Protein AF-A0AAV4HTA5-F1 (afdb_monomer_lite)

pLDDT: mean 79.12, std 22.18, range [32.81, 98.5]

Sequence (373 aa):
MPALNRQSRIWPFATFVITLIAVCLFIALIAVSLKETPKPVRTCGKTGDRDTGGAGVIEDAEPELPGLFHDLTTKELTNLRSFLESDPEINATRLSIDDELGRDALLQSYVSVVDLYLPTKSDALAHLDQGHPPPPREALVILFRGDKSPAVVEERVCGPLPNVVSCRMLKSPKRRNPVEYSLRPFNMMEFGALIEVLLHGVVEEKLGFLLRESFGISYANCKENLCLDFFTTPVSTGLLRDIRQRRLWVWAHYPVEFFILHPVDFALLAVLDDADPSTYGVDKVWYAGKLYDGMDDLVARYNSSSRKNDDDDDEEDYDDDDTDDDGDDDDDGDDDDDDNDDDDVYDDDNNDDDDDDVVLVVLVVLIQYYGNE

Radius of gyration: 33.86 Å; chains: 1; bounding box: 67×104×101 Å

Structure (mmCIF, N/CA/C/O backbone):
data_AF-A0AAV4HTA5-F1
#
_entry.id   AF-A0AAV4HTA5-F1
#
loop_
_atom_site.group_PDB
_atom_site.id
_atom_site.type_symbol
_atom_site.label_atom_id
_atom_site.label_alt_id
_atom_site.label_comp_id
_atom_site.label_asym_id
_atom_site.label_entity_id
_atom_site.label_seq_id
_atom_site.pdbx_PDB_ins_code
_atom_site.Cartn_x
_atom_site.Cartn_y
_atom_site.Cartn_z
_atom_site.occupancy
_atom_site.B_iso_or_equiv
_atom_site.auth_seq_id
_atom_site.auth_comp_id
_atom_site.auth_asym_id
_atom_site.auth_atom_id
_atom_site.pdbx_PDB_model_num
ATOM 1 N N . MET A 1 1 ? -12.759 72.975 -33.272 1.00 49.44 1 MET A N 1
ATOM 2 C CA . MET A 1 1 ? -13.867 72.818 -32.303 1.00 49.44 1 MET A CA 1
ATOM 3 C C . MET A 1 1 ? -15.139 73.258 -33.006 1.00 49.44 1 MET A C 1
ATOM 5 O O . MET A 1 1 ? -15.138 74.370 -33.524 1.00 49.44 1 MET A O 1
ATOM 9 N N . PRO A 1 2 ? -16.142 72.374 -33.136 1.00 49.28 2 PRO A N 1
ATOM 10 C CA . PRO A 1 2 ? -17.207 72.397 -32.131 1.00 49.28 2 PRO A CA 1
ATOM 11 C C . PRO A 1 2 ? -17.816 71.030 -31.740 1.00 49.28 2 PRO A C 1
ATOM 13 O O . PRO A 1 2 ? -17.670 70.033 -32.434 1.00 49.28 2 PRO A O 1
ATOM 16 N N . ALA A 1 3 ? -18.541 71.099 -30.616 1.00 43.78 3 ALA A N 1
ATOM 17 C CA . ALA A 1 3 ? -19.706 70.325 -30.172 1.00 43.78 3 ALA A CA 1
ATOM 18 C C . ALA A 1 3 ? -19.563 68.836 -29.789 1.00 43.78 3 ALA A C 1
ATOM 20 O O . ALA A 1 3 ? -19.742 67.917 -30.580 1.00 43.78 3 ALA A O 1
ATOM 21 N N . LEU A 1 4 ? -19.366 68.674 -28.475 1.00 50.06 4 LEU A N 1
ATOM 22 C CA . LEU A 1 4 ? -19.679 67.532 -27.614 1.00 50.06 4 LEU A CA 1
ATOM 23 C C . LEU A 1 4 ? -20.926 66.739 -28.040 1.00 50.06 4 LEU A C 1
ATOM 25 O O . LEU A 1 4 ? -22.026 67.280 -28.172 1.00 50.06 4 LEU A O 1
ATOM 29 N N . ASN A 1 5 ? -20.722 65.428 -28.174 1.00 53.09 5 ASN A N 1
ATOM 30 C CA . ASN A 1 5 ? -21.733 64.430 -28.487 1.00 53.09 5 ASN A CA 1
ATOM 31 C C . ASN A 1 5 ? -22.683 64.228 -27.290 1.00 53.09 5 ASN A C 1
ATOM 33 O O . ASN A 1 5 ? -22.264 64.061 -26.144 1.00 53.09 5 ASN A O 1
ATOM 37 N N . ARG A 1 6 ? -23.983 64.279 -27.571 1.00 55.84 6 ARG A N 1
ATOM 38 C CA . ARG A 1 6 ? -25.097 64.278 -26.618 1.00 55.84 6 ARG A CA 1
ATOM 39 C C . ARG A 1 6 ? -25.249 62.885 -25.998 1.00 55.84 6 ARG A C 1
ATOM 41 O O . ARG A 1 6 ? -25.931 62.028 -26.551 1.00 55.84 6 ARG A O 1
ATOM 48 N N . GLN A 1 7 ? -24.616 62.662 -24.849 1.00 60.12 7 GLN A N 1
ATOM 49 C CA . GLN A 1 7 ? -24.732 61.430 -24.063 1.00 60.12 7 GLN A CA 1
ATOM 50 C C . GLN A 1 7 ? -26.204 61.203 -23.676 1.00 60.12 7 GLN A C 1
ATOM 52 O O . GLN A 1 7 ? -26.782 61.948 -22.880 1.00 60.12 7 GLN A O 1
ATOM 57 N N . SER A 1 8 ? -26.850 60.214 -24.300 1.00 63.97 8 SER A N 1
ATOM 58 C CA . SER A 1 8 ? -28.252 59.905 -24.019 1.00 63.97 8 SER A CA 1
ATOM 59 C C . SER A 1 8 ? -28.376 59.393 -22.579 1.00 63.97 8 SER A C 1
ATOM 61 O O . SER A 1 8 ? -27.695 58.450 -22.177 1.00 63.97 8 SER A O 1
ATOM 63 N N . ARG A 1 9 ? -29.265 60.005 -21.788 1.00 61.31 9 ARG A N 1
ATOM 64 C CA . ARG A 1 9 ? -29.539 59.632 -20.383 1.00 61.31 9 ARG A CA 1
ATOM 65 C C . ARG A 1 9 ? -30.213 58.254 -20.234 1.00 61.31 9 ARG A C 1
ATOM 67 O O . ARG A 1 9 ? -30.616 57.891 -19.137 1.00 61.31 9 ARG A O 1
ATOM 74 N N . ILE A 1 10 ? -30.346 57.507 -21.329 1.00 66.25 10 ILE A N 1
ATOM 75 C CA . ILE A 1 10 ? -31.014 56.204 -21.406 1.00 66.25 10 ILE A CA 1
ATOM 76 C C . ILE A 1 10 ? -30.088 55.097 -20.885 1.00 66.25 10 ILE A C 1
ATOM 78 O O . ILE A 1 10 ? -30.540 54.184 -20.204 1.00 66.25 10 ILE A O 1
ATOM 82 N N . TRP A 1 11 ? -28.782 55.214 -21.132 1.00 65.06 11 TRP A N 1
ATOM 83 C CA . TRP A 1 11 ? -27.791 54.218 -20.720 1.00 65.06 11 TRP A CA 1
ATOM 84 C C . TRP A 1 11 ? -27.644 54.066 -19.193 1.00 65.06 11 TRP A C 1
ATOM 86 O O . TRP A 1 11 ? -27.746 52.940 -18.716 1.00 65.06 11 TRP A O 1
ATOM 96 N N . PRO A 1 12 ? -27.512 55.148 -18.392 1.00 73.19 12 PRO A N 1
ATOM 97 C CA . PRO A 1 12 ? -27.454 55.019 -16.932 1.00 73.19 12 PRO A CA 1
ATOM 98 C C . PRO A 1 12 ? -28.779 54.555 -16.304 1.00 73.19 12 PRO A C 1
ATOM 100 O O . PRO A 1 12 ? -28.785 54.012 -15.204 1.00 73.19 12 PRO A O 1
ATOM 103 N N . PHE A 1 13 ? -29.909 54.756 -16.988 1.00 79.81 13 PHE A N 1
ATOM 104 C CA . PHE A 1 13 ? -31.199 54.236 -16.537 1.00 79.81 13 PHE A CA 1
ATOM 105 C C . PHE A 1 13 ? -31.317 52.731 -16.807 1.00 79.81 13 PHE A C 1
ATOM 107 O O . PHE A 1 13 ? -31.738 51.979 -15.933 1.00 79.81 13 PHE A O 1
ATOM 114 N N . ALA A 1 14 ? -30.887 52.276 -17.987 1.00 80.06 14 ALA A N 1
ATOM 115 C CA . ALA A 1 14 ? -30.880 50.860 -18.338 1.00 80.06 14 ALA A CA 1
ATOM 116 C C . ALA A 1 14 ? -29.955 50.042 -17.421 1.00 80.06 14 ALA A C 1
ATOM 118 O O . ALA A 1 14 ? -30.351 48.973 -16.960 1.00 80.06 14 ALA A O 1
ATOM 119 N N . THR A 1 15 ? -28.766 50.558 -17.089 1.00 81.94 15 THR A N 1
ATOM 120 C CA . THR A 1 15 ? -27.855 49.883 -16.150 1.00 81.94 15 THR A CA 1
ATOM 121 C C . THR A 1 15 ? -28.451 49.791 -14.750 1.00 81.94 15 THR A C 1
ATOM 123 O O . THR A 1 15 ? -28.387 48.726 -14.143 1.00 81.94 15 THR A O 1
ATOM 126 N N . PHE A 1 16 ? -29.104 50.852 -14.264 1.00 86.56 16 PHE A N 1
ATOM 127 C CA . PHE A 1 16 ? -29.784 50.833 -12.969 1.00 86.56 16 PHE A CA 1
ATOM 128 C C . PHE A 1 16 ? -30.894 49.771 -12.921 1.00 86.56 16 PHE A C 1
ATOM 130 O O . PHE A 1 16 ? -30.954 48.982 -11.978 1.00 86.56 16 PHE A O 1
ATOM 137 N N . VAL A 1 17 ? -31.727 49.683 -13.964 1.00 89.44 17 VAL A N 1
ATOM 138 C CA . VAL A 1 17 ? -32.802 48.679 -14.045 1.00 89.44 17 VAL A CA 1
ATOM 139 C C . VAL A 1 17 ? -32.238 47.254 -14.074 1.00 89.44 17 VAL A C 1
ATOM 141 O O . VAL A 1 17 ? -32.722 46.401 -13.334 1.00 89.44 17 VAL A O 1
ATOM 144 N N . ILE A 1 18 ? -31.183 46.999 -14.855 1.00 89.31 18 ILE A N 1
ATOM 145 C CA . ILE A 1 18 ? -30.538 45.677 -14.920 1.00 89.31 18 ILE A CA 1
ATOM 146 C C . ILE A 1 18 ? -29.920 45.294 -13.568 1.00 89.31 18 ILE A C 1
ATOM 148 O O . ILE A 1 18 ? -30.104 44.164 -13.119 1.00 89.31 18 ILE A O 1
ATOM 152 N N . THR A 1 19 ? -29.256 46.227 -12.872 1.00 89.50 19 THR A N 1
ATOM 153 C CA . THR A 1 19 ? -28.705 45.948 -11.533 1.00 89.50 19 THR A CA 1
ATOM 154 C C . THR A 1 19 ? -29.790 45.619 -10.512 1.00 89.50 19 THR A C 1
ATOM 156 O O . THR A 1 19 ? -29.603 44.735 -9.683 1.00 89.50 19 THR A O 1
ATOM 159 N N . LEU A 1 20 ? -30.950 46.274 -10.597 1.00 93.50 20 LEU A N 1
ATOM 160 C CA . LEU A 1 20 ? -32.065 46.034 -9.684 1.00 93.50 20 LEU A CA 1
ATOM 161 C C . LEU A 1 20 ? -32.678 44.645 -9.923 1.00 93.50 20 LEU A C 1
ATOM 163 O O . LEU A 1 20 ? -32.914 43.905 -8.971 1.00 93.50 20 LEU A O 1
ATOM 167 N N . ILE A 1 21 ? -32.840 44.247 -11.190 1.00 93.44 21 ILE A N 1
ATOM 168 C CA . ILE A 1 21 ? -33.304 42.901 -11.561 1.00 93.44 21 ILE A CA 1
ATOM 169 C C . ILE A 1 21 ? -32.313 41.830 -11.087 1.00 93.44 21 ILE A C 1
ATOM 171 O O . ILE A 1 21 ? -32.736 40.838 -10.498 1.00 93.44 21 ILE A O 1
ATOM 175 N N . ALA A 1 22 ? -31.008 42.040 -11.282 1.00 91.75 22 ALA A N 1
ATOM 176 C CA . ALA A 1 22 ? -29.975 41.109 -10.828 1.00 91.75 22 ALA A CA 1
ATOM 177 C C . ALA A 1 22 ? -29.991 40.918 -9.301 1.00 91.75 22 ALA A C 1
ATOM 179 O O . ALA A 1 22 ? -29.931 39.787 -8.825 1.00 91.75 22 ALA A O 1
ATOM 180 N N . VAL A 1 23 ? -30.153 41.999 -8.527 1.00 93.62 23 VAL A N 1
ATOM 181 C CA . VAL A 1 23 ? -30.275 41.920 -7.060 1.00 93.62 23 VAL A CA 1
ATOM 182 C C . VAL A 1 23 ? -31.543 41.170 -6.647 1.00 93.62 23 VAL A C 1
ATOM 184 O O . VAL A 1 23 ? -31.489 40.323 -5.757 1.00 93.62 23 VAL A O 1
ATOM 187 N N . CYS A 1 24 ? -32.679 41.418 -7.303 1.00 92.94 24 CYS A N 1
ATOM 188 C CA . CYS A 1 24 ? -33.918 40.692 -7.018 1.00 92.94 24 CYS A CA 1
ATOM 189 C C . CYS A 1 24 ? -33.803 39.192 -7.320 1.00 92.94 24 CYS A C 1
ATOM 191 O O . CYS A 1 24 ? -34.261 38.379 -6.518 1.00 92.94 24 CYS A O 1
ATOM 193 N N . LEU A 1 25 ? -33.173 38.822 -8.438 1.00 92.88 25 LEU A N 1
ATOM 194 C CA . LEU A 1 25 ? -32.924 37.423 -8.788 1.00 92.88 25 LEU A CA 1
ATOM 195 C C . LEU A 1 25 ? -31.980 36.749 -7.789 1.00 92.88 25 LEU A C 1
ATOM 197 O O . LEU A 1 25 ? -32.243 35.622 -7.383 1.00 92.88 25 LEU A O 1
ATOM 201 N N . PHE A 1 26 ? -30.938 37.447 -7.336 1.00 90.88 26 PHE A N 1
ATOM 202 C CA . PHE A 1 26 ? -30.007 36.929 -6.334 1.00 90.88 26 PHE A CA 1
ATOM 203 C C . PHE A 1 26 ? -30.695 36.671 -4.985 1.00 90.88 26 PHE A C 1
ATOM 205 O O . PHE A 1 26 ? -30.518 35.615 -4.384 1.00 90.88 26 PHE A O 1
ATOM 212 N N . ILE A 1 27 ? -31.556 37.594 -4.540 1.00 90.00 27 ILE A N 1
ATOM 213 C CA . ILE A 1 27 ? -32.357 37.418 -3.319 1.00 90.00 27 ILE A CA 1
ATOM 214 C C . ILE A 1 27 ? -33.347 36.254 -3.473 1.00 90.00 27 ILE A C 1
ATOM 216 O O . ILE A 1 27 ? -33.525 35.478 -2.535 1.00 90.00 27 ILE A O 1
ATOM 220 N N . ALA A 1 28 ? -33.974 36.103 -4.643 1.00 88.00 28 ALA A N 1
ATOM 221 C CA . ALA A 1 28 ? -34.871 34.982 -4.915 1.00 88.00 28 ALA A CA 1
ATOM 222 C C . ALA A 1 28 ? -34.128 33.635 -4.896 1.00 88.00 28 ALA A C 1
ATOM 224 O O . ALA A 1 28 ? -34.636 32.678 -4.320 1.00 88.00 28 ALA A O 1
ATOM 225 N N . LEU A 1 29 ? -32.913 33.579 -5.450 1.00 86.06 29 LEU A N 1
ATOM 226 C CA . LEU A 1 29 ? -32.049 32.397 -5.416 1.00 86.06 29 LEU A CA 1
ATOM 227 C C . LEU A 1 29 ? -31.678 32.012 -3.982 1.00 86.06 29 LEU A C 1
ATOM 229 O O . LEU A 1 29 ? -31.868 30.862 -3.603 1.00 86.06 29 LEU A O 1
ATOM 233 N N . ILE A 1 30 ? -31.259 32.977 -3.155 1.00 84.75 30 ILE A N 1
ATOM 234 C CA . ILE A 1 30 ? -30.989 32.742 -1.726 1.00 84.75 30 ILE A CA 1
ATOM 235 C C . ILE A 1 30 ? -32.247 32.225 -1.015 1.00 84.75 30 ILE A C 1
ATOM 237 O O . ILE A 1 30 ? -32.178 31.269 -0.250 1.00 84.75 30 ILE A O 1
ATOM 241 N N . ALA A 1 31 ? -33.414 32.816 -1.280 1.00 83.19 31 ALA A N 1
ATOM 242 C CA . ALA A 1 31 ? -34.663 32.405 -0.644 1.00 83.19 31 ALA A CA 1
ATOM 243 C C . ALA A 1 31 ? -35.118 30.992 -1.050 1.00 83.19 31 ALA A C 1
ATOM 245 O O . ALA A 1 31 ? -35.770 30.324 -0.249 1.00 83.19 31 ALA A O 1
ATOM 246 N N . VAL A 1 32 ? -34.798 30.546 -2.269 1.00 81.50 32 VAL A N 1
ATOM 247 C CA . VAL A 1 32 ? -35.052 29.174 -2.733 1.00 81.50 32 VAL A CA 1
ATOM 248 C C . VAL A 1 32 ? -34.023 28.208 -2.144 1.00 81.50 32 VAL A C 1
ATOM 250 O O . VAL A 1 32 ? -34.425 27.183 -1.604 1.00 81.50 32 VAL A O 1
ATOM 253 N N . SER A 1 33 ? -32.737 28.570 -2.132 1.00 72.62 33 SER A N 1
ATOM 254 C CA . SER A 1 33 ? -31.666 27.751 -1.541 1.00 72.62 33 SER A CA 1
ATOM 255 C C . SER A 1 33 ? -31.847 27.525 -0.038 1.00 72.62 33 SER A C 1
ATOM 257 O O . SER A 1 33 ? -31.512 26.464 0.468 1.00 72.62 33 SER A O 1
ATOM 259 N N . LEU A 1 34 ? -32.409 28.496 0.689 1.00 74.12 34 LEU A N 1
ATOM 260 C CA . LEU A 1 34 ? -32.703 28.360 2.121 1.00 74.12 34 LEU A CA 1
ATOM 261 C C . LEU A 1 34 ? -34.008 27.596 2.411 1.00 74.12 34 LEU A C 1
ATOM 263 O O . LEU A 1 34 ? -34.333 27.369 3.576 1.00 74.12 34 LEU A O 1
ATOM 267 N N . LYS A 1 35 ? -34.794 27.243 1.383 1.00 61.75 35 LYS A N 1
ATOM 268 C CA . LYS A 1 35 ? -36.102 26.586 1.531 1.00 61.75 35 LYS A CA 1
ATOM 269 C C . LYS A 1 35 ? -36.074 25.078 1.327 1.00 61.75 35 LYS A C 1
ATOM 271 O O . LYS A 1 35 ? -37.119 24.446 1.492 1.00 61.75 35 LYS A O 1
ATOM 276 N N . GLU A 1 36 ? -34.925 24.505 0.999 1.00 50.94 36 GLU A N 1
ATOM 277 C CA . GLU A 1 36 ? -34.765 23.056 0.981 1.00 50.94 36 GLU A CA 1
ATOM 278 C C . GLU A 1 36 ? -34.606 22.543 2.411 1.00 50.94 36 GLU A C 1
ATOM 280 O O . GLU A 1 36 ? -33.516 22.246 2.884 1.00 50.94 36 GLU A O 1
ATOM 285 N N . THR A 1 37 ? -35.722 22.454 3.135 1.00 57.59 37 THR A N 1
ATOM 286 C CA . THR A 1 37 ? -35.793 21.526 4.258 1.00 57.59 37 THR A CA 1
ATOM 287 C C . THR A 1 37 ? -36.119 20.145 3.689 1.00 57.59 37 THR A C 1
ATOM 289 O O . THR A 1 37 ? -37.168 19.979 3.050 1.00 57.59 37 THR A O 1
ATOM 292 N N . PRO A 1 38 ? -35.238 19.143 3.859 1.00 51.31 38 PRO A N 1
ATOM 293 C CA . PRO A 1 38 ? -35.510 17.797 3.383 1.00 51.31 38 PRO A CA 1
ATOM 294 C C . PRO A 1 38 ? -36.793 17.282 4.042 1.00 51.31 38 PRO A C 1
ATOM 296 O O . PRO A 1 38 ? -37.011 17.423 5.248 1.00 51.31 38 PRO A O 1
ATOM 299 N N . LYS A 1 39 ? -37.698 16.722 3.233 1.00 43.53 39 LYS A N 1
ATOM 300 C CA . LYS A 1 39 ? -38.920 16.107 3.759 1.00 43.53 39 LYS A CA 1
ATOM 301 C C . LYS A 1 39 ? -38.516 14.883 4.587 1.00 43.53 39 LYS A C 1
ATOM 303 O O . LYS A 1 39 ? -37.775 14.051 4.067 1.00 43.53 39 LYS A O 1
ATOM 308 N N . PRO A 1 40 ? -39.016 14.728 5.823 1.00 48.88 40 PRO A N 1
ATOM 309 C CA . PRO A 1 40 ? -38.650 13.594 6.658 1.00 48.88 40 PRO A CA 1
ATOM 310 C C . PRO A 1 40 ? -39.135 12.293 6.013 1.00 48.88 40 PRO A C 1
ATOM 312 O O . PRO A 1 4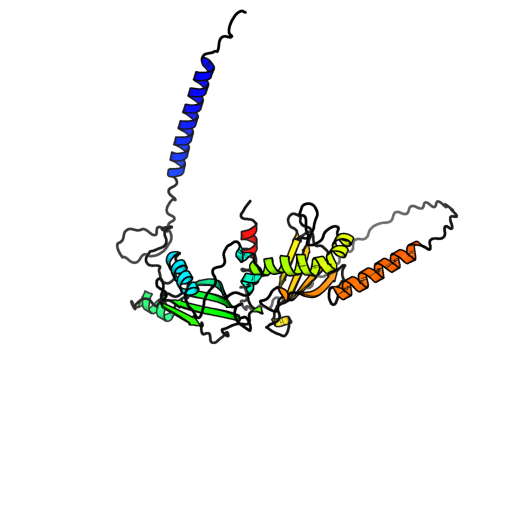0 ? -40.335 12.100 5.786 1.00 48.88 40 PRO A O 1
ATOM 315 N N . VAL A 1 41 ? -38.192 11.404 5.711 1.00 46.66 41 VAL A N 1
ATOM 316 C CA . VAL A 1 41 ? -38.466 10.046 5.241 1.00 46.66 41 VAL A CA 1
ATOM 317 C C . VAL A 1 41 ? -38.866 9.213 6.456 1.00 46.66 41 VAL A C 1
ATOM 319 O O . VAL A 1 41 ? -38.120 9.103 7.423 1.00 46.66 41 VAL A O 1
ATOM 322 N N . ARG A 1 42 ? -40.077 8.650 6.444 1.00 41.12 42 ARG A N 1
ATOM 323 C CA . ARG A 1 42 ? -40.547 7.769 7.522 1.00 41.12 42 ARG A CA 1
ATOM 324 C C . ARG A 1 42 ? -39.920 6.388 7.366 1.00 41.12 42 ARG A C 1
ATOM 326 O O . ARG A 1 42 ? -40.173 5.727 6.363 1.00 41.12 42 ARG A O 1
ATOM 333 N N . THR A 1 43 ? -39.191 5.928 8.376 1.00 50.47 43 THR A N 1
ATOM 334 C CA . THR A 1 43 ? -38.729 4.538 8.477 1.00 50.47 43 THR A CA 1
ATOM 335 C C . THR A 1 43 ? -39.634 3.728 9.408 1.00 50.47 43 THR A C 1
ATOM 337 O O . THR A 1 43 ? -40.266 4.252 10.330 1.00 50.47 43 THR A O 1
ATOM 340 N N . CYS A 1 44 ? -39.742 2.426 9.140 1.00 42.66 44 CYS A N 1
ATOM 341 C CA . CYS A 1 44 ? -40.451 1.487 9.999 1.00 42.66 44 CYS A CA 1
ATOM 342 C C . CYS A 1 44 ? -39.527 1.022 11.130 1.00 42.66 44 CYS A C 1
ATOM 344 O O . CYS A 1 44 ? -38.626 0.222 10.913 1.00 42.66 44 CYS A O 1
ATOM 346 N N . GLY A 1 45 ? -39.797 1.482 12.349 1.00 43.50 45 GLY A N 1
ATOM 347 C CA . GLY A 1 45 ? -39.201 0.963 13.575 1.00 43.50 45 GLY A CA 1
ATOM 348 C C . GLY A 1 45 ? -40.126 1.281 14.742 1.00 43.50 45 GLY A C 1
ATOM 349 O O . GLY A 1 45 ? -40.542 2.424 14.915 1.00 43.50 45 GLY A O 1
ATOM 350 N N . LYS A 1 46 ? -40.517 0.267 15.521 1.00 40.34 46 LYS A N 1
ATOM 351 C CA . LYS A 1 46 ? -41.293 0.470 16.751 1.00 40.34 46 LYS A CA 1
ATOM 352 C C . LYS A 1 46 ? -40.390 1.180 17.760 1.00 40.34 46 LYS A C 1
ATOM 354 O O . LYS A 1 46 ? -39.598 0.532 18.434 1.00 40.34 46 LYS A O 1
ATOM 359 N N . THR A 1 47 ? -40.519 2.497 17.882 1.00 43.94 47 THR A N 1
ATOM 360 C CA . THR A 1 47 ? -40.004 3.211 19.050 1.00 43.94 47 THR A CA 1
ATOM 361 C C . THR A 1 47 ? -40.811 2.740 20.251 1.00 43.94 47 THR A C 1
ATOM 363 O O . THR A 1 47 ? -42.014 2.992 20.343 1.00 43.94 47 THR A O 1
ATOM 366 N N . GLY A 1 48 ? -40.158 1.984 21.133 1.00 41.53 48 GLY A N 1
ATOM 367 C CA . GLY A 1 48 ? -40.671 1.736 22.469 1.00 41.53 48 GLY A CA 1
ATOM 368 C C . GLY A 1 48 ? -40.974 3.072 23.136 1.00 41.53 48 GLY A C 1
ATOM 369 O O . GLY A 1 48 ? -40.206 4.023 23.028 1.00 41.53 48 GLY A O 1
ATOM 370 N N . ASP A 1 49 ? -42.135 3.109 23.765 1.00 43.16 49 ASP A N 1
ATOM 371 C CA . ASP A 1 49 ? -42.761 4.217 24.469 1.00 43.16 49 ASP A CA 1
ATOM 372 C C . ASP A 1 49 ? -41.815 4.835 25.520 1.00 43.16 49 ASP A C 1
ATOM 374 O O . ASP A 1 49 ? -41.806 4.450 26.690 1.00 43.16 49 ASP A O 1
ATOM 378 N N . ARG A 1 50 ? -40.950 5.758 25.089 1.00 41.59 50 ARG A N 1
ATOM 379 C CA . ARG A 1 50 ? -40.303 6.754 25.943 1.00 41.59 50 ARG A CA 1
ATOM 380 C C . ARG A 1 50 ? -40.337 8.096 25.234 1.00 41.59 50 ARG A C 1
ATOM 382 O O . ARG A 1 50 ? -39.643 8.354 24.258 1.00 41.59 50 ARG A O 1
ATOM 389 N N . ASP A 1 51 ? -41.223 8.903 25.780 1.00 44.62 51 ASP A N 1
ATOM 390 C CA . ASP A 1 51 ? -41.549 10.286 25.499 1.00 44.62 51 ASP A CA 1
ATOM 391 C C . ASP A 1 51 ? -40.295 11.191 25.503 1.00 44.62 51 ASP A C 1
ATOM 393 O O . ASP A 1 51 ? -39.933 11.794 26.511 1.00 44.62 51 ASP A O 1
ATOM 397 N N . THR A 1 52 ? -39.610 11.294 24.365 1.00 39.22 52 THR A N 1
ATOM 398 C CA . THR A 1 52 ? -38.835 12.484 23.984 1.00 39.22 52 THR A CA 1
ATOM 399 C C . THR A 1 52 ? -39.079 12.718 22.503 1.00 39.22 52 THR A C 1
ATOM 401 O O . THR A 1 52 ? -38.648 11.926 21.667 1.00 39.22 52 THR A O 1
ATOM 404 N N . GLY A 1 53 ? -39.841 13.766 22.187 1.00 37.00 53 GLY A N 1
ATOM 405 C CA . GLY A 1 53 ? -40.344 14.087 20.852 1.00 37.00 53 GLY A CA 1
ATOM 406 C C . GLY A 1 53 ? -39.262 14.427 19.825 1.00 37.00 53 GLY A C 1
ATOM 407 O O . GLY A 1 53 ? -39.120 15.579 19.434 1.00 37.00 53 GLY A O 1
ATOM 408 N N . GLY A 1 54 ? -38.559 13.407 19.348 1.00 36.56 54 GLY A N 1
ATOM 409 C CA . GLY A 1 54 ? -37.728 13.421 18.155 1.00 36.56 54 GLY A CA 1
ATOM 410 C C . GLY A 1 54 ? -38.118 12.214 17.320 1.00 36.56 54 GLY A C 1
ATOM 411 O O . GLY A 1 54 ? -37.656 11.102 17.554 1.00 36.56 54 GLY A O 1
ATOM 412 N N . ALA A 1 55 ? -39.046 12.406 16.389 1.00 38.75 55 ALA A N 1
ATOM 413 C CA . ALA A 1 55 ? -39.427 11.375 15.442 1.00 38.75 55 ALA A CA 1
ATOM 414 C C . ALA A 1 55 ? -38.242 11.095 14.512 1.00 38.75 55 ALA A C 1
ATOM 416 O O . ALA A 1 55 ? -38.126 11.790 13.514 1.00 38.75 55 ALA A O 1
ATOM 417 N N . GLY A 1 56 ? -37.382 10.127 14.856 1.00 44.34 56 GLY A N 1
ATOM 418 C CA . GLY A 1 56 ? -36.407 9.480 13.963 1.00 44.34 56 GLY A CA 1
ATOM 419 C C . GLY A 1 56 ? -35.771 10.396 12.916 1.00 44.34 56 GLY A C 1
ATOM 420 O O . GLY A 1 56 ? -35.740 10.045 11.739 1.00 44.34 56 GLY A O 1
ATOM 421 N N . VAL A 1 57 ? -35.348 11.592 13.326 1.00 41.34 57 VAL A N 1
ATOM 422 C CA . VAL A 1 57 ? -34.599 12.504 12.470 1.00 41.34 57 VAL A CA 1
ATOM 423 C C . VAL A 1 57 ? -33.199 11.913 12.416 1.00 41.34 57 VAL A C 1
ATOM 425 O O . VAL A 1 57 ? -32.601 11.697 13.468 1.00 41.34 57 VAL A O 1
ATOM 428 N N . ILE A 1 58 ? -32.704 11.598 11.216 1.00 47.72 58 ILE A N 1
ATOM 429 C CA . ILE A 1 58 ? -31.262 11.444 11.022 1.00 47.72 58 ILE A CA 1
ATOM 430 C C . ILE A 1 58 ? -30.715 12.842 11.281 1.00 47.72 58 ILE A C 1
ATOM 432 O O . ILE A 1 58 ? -30.885 13.752 10.475 1.00 47.72 58 ILE A O 1
ATOM 436 N N . GLU A 1 59 ? -30.233 13.052 12.495 1.00 55.03 59 GLU A N 1
ATOM 437 C CA . GLU A 1 59 ? -29.477 14.240 12.823 1.00 55.03 59 GLU A CA 1
ATOM 438 C C . GLU A 1 59 ? -28.117 14.023 12.155 1.00 55.03 59 GLU A C 1
ATOM 440 O O . GLU A 1 59 ? -27.398 13.101 12.524 1.00 55.03 59 GLU A O 1
ATOM 445 N N . ASP A 1 60 ? -27.779 14.824 11.140 1.00 61.75 60 ASP A N 1
ATOM 446 C CA . ASP A 1 60 ? -26.476 14.751 10.448 1.00 61.75 60 ASP A CA 1
ATOM 447 C C . ASP A 1 60 ? -25.291 15.088 11.384 1.00 61.75 60 ASP A C 1
ATOM 449 O O . ASP A 1 60 ? -24.132 15.105 10.972 1.00 61.75 60 ASP A O 1
ATOM 453 N N . ALA A 1 61 ? -25.576 15.407 12.649 1.00 74.81 61 ALA A N 1
ATOM 454 C CA . ALA A 1 61 ? -24.599 15.681 13.682 1.00 74.81 61 ALA A CA 1
ATOM 455 C C . ALA A 1 61 ? -24.197 14.389 14.406 1.00 74.81 61 ALA A C 1
ATOM 457 O O . ALA A 1 61 ? -25.044 13.614 14.849 1.00 74.81 61 ALA A O 1
ATOM 458 N N . GLU A 1 62 ? -22.889 14.196 14.583 1.00 84.56 62 GLU A N 1
ATOM 459 C CA . GLU A 1 62 ? -22.369 13.088 15.382 1.00 84.56 62 GLU A CA 1
ATOM 460 C C . GLU A 1 62 ? -22.922 13.145 16.821 1.00 84.56 62 GLU A C 1
ATOM 462 O O . GLU A 1 62 ? -22.874 14.203 17.462 1.00 84.56 62 GLU A O 1
ATOM 467 N N . PRO A 1 63 ? -23.416 12.021 17.371 1.00 85.56 63 PRO A N 1
ATOM 468 C CA . PRO A 1 63 ? -23.946 11.992 18.725 1.00 85.56 63 PRO A CA 1
ATOM 469 C C . PRO A 1 63 ? -22.830 12.205 19.755 1.00 85.56 63 PRO A C 1
ATOM 471 O O . PRO A 1 63 ? -21.770 11.585 19.684 1.00 85.56 63 PRO A O 1
ATOM 474 N N . GLU A 1 64 ? -23.093 13.008 20.792 1.00 80.62 64 GLU A N 1
ATOM 475 C CA . GLU A 1 64 ? -22.146 13.175 21.911 1.00 80.62 64 GLU A CA 1
ATOM 476 C C . GLU A 1 64 ? -21.883 11.859 22.664 1.00 80.62 64 GLU A C 1
ATOM 478 O O . GLU A 1 64 ? -20.814 11.663 23.249 1.00 80.62 64 GLU A O 1
ATOM 483 N N . LEU A 1 65 ? -22.876 10.966 22.654 1.00 84.56 65 LEU A N 1
ATOM 484 C CA . LEU A 1 65 ? -22.849 9.631 23.241 1.00 84.56 65 LEU A CA 1
ATOM 485 C C . LEU A 1 65 ? -23.203 8.616 22.145 1.00 84.56 65 LEU A C 1
ATOM 487 O O . LEU A 1 65 ? -24.383 8.289 21.980 1.00 84.56 65 LEU A O 1
ATOM 491 N N . PRO A 1 66 ? -22.212 8.143 21.369 1.00 90.31 66 PRO A N 1
ATOM 492 C CA . PRO A 1 66 ? -22.460 7.190 20.300 1.00 90.31 66 PRO A CA 1
ATOM 493 C C . PRO A 1 66 ? -23.021 5.879 20.854 1.00 90.31 66 PRO A C 1
ATOM 495 O O . PRO A 1 66 ? -22.586 5.366 21.889 1.00 90.31 66 PRO A O 1
ATOM 498 N N . GLY A 1 67 ? -24.012 5.339 20.144 1.00 88.50 67 GLY A N 1
ATOM 499 C CA . GLY A 1 67 ? -24.594 4.039 20.454 1.00 88.50 67 GLY A CA 1
ATOM 500 C C . GLY A 1 67 ? -23.593 2.896 20.268 1.00 88.50 67 GLY A C 1
ATOM 501 O O . GLY A 1 67 ? -22.528 3.053 19.676 1.00 88.50 67 GLY A O 1
ATOM 502 N N . LEU A 1 68 ? -23.968 1.708 20.742 1.00 91.75 68 LEU A N 1
ATOM 503 C CA . LEU A 1 68 ? -23.107 0.523 20.729 1.00 91.75 68 LEU A CA 1
ATOM 504 C C . LEU A 1 68 ? -22.553 0.164 19.340 1.00 91.75 68 LEU A C 1
ATOM 506 O O . LEU A 1 68 ? -21.396 -0.224 19.225 1.00 91.75 68 LEU A O 1
ATOM 510 N N . PHE A 1 69 ? -23.394 0.304 18.316 1.00 94.38 69 PHE A N 1
ATOM 511 C CA . PHE A 1 69 ? -23.101 -0.023 16.917 1.00 94.38 69 PHE A CA 1
ATOM 512 C C . PHE A 1 69 ? -22.895 1.220 16.049 1.00 94.38 69 PHE A C 1
ATOM 514 O O . PHE A 1 69 ? -22.910 1.124 14.832 1.00 94.38 69 PHE A O 1
ATOM 521 N N . HIS A 1 70 ? -22.791 2.396 16.666 1.00 94.44 70 HIS A N 1
ATOM 522 C CA . HIS A 1 70 ? -22.487 3.613 15.931 1.00 94.44 70 HIS A CA 1
ATOM 523 C C . HIS A 1 70 ? -20.998 3.621 15.593 1.00 94.44 70 HIS A C 1
ATOM 525 O O . HIS A 1 70 ? -20.185 3.374 16.488 1.00 94.44 70 HIS A O 1
ATOM 531 N N . ASP A 1 71 ? -20.637 3.962 14.361 1.00 94.81 71 ASP A N 1
ATOM 532 C CA . ASP A 1 71 ? -19.238 4.059 13.937 1.00 94.81 71 ASP A CA 1
ATOM 533 C C . ASP A 1 71 ? -18.449 5.069 14.779 1.00 94.81 71 ASP A C 1
ATOM 535 O O . ASP A 1 71 ? -19.004 5.822 15.591 1.00 94.81 71 ASP A O 1
ATOM 539 N N . LEU A 1 72 ? -17.126 5.044 14.654 1.00 95.75 72 LEU A N 1
ATOM 540 C CA . LEU A 1 72 ? -16.260 5.938 15.414 1.00 95.75 72 LEU A CA 1
ATOM 541 C C . LEU A 1 72 ? -16.544 7.400 15.058 1.00 95.75 72 LEU A C 1
ATOM 543 O O . LEU A 1 72 ? -16.527 7.784 13.894 1.00 95.75 72 LEU A O 1
ATOM 547 N N . THR A 1 73 ? -16.777 8.222 16.078 1.00 94.94 73 THR A N 1
ATOM 548 C CA . THR A 1 73 ? -16.972 9.668 15.896 1.00 94.94 73 THR A CA 1
ATOM 549 C C . THR A 1 73 ? -15.642 10.361 15.596 1.00 94.94 73 THR A C 1
ATOM 551 O O . THR A 1 73 ? -14.570 9.895 15.998 1.00 94.94 73 THR A O 1
ATOM 554 N N . THR A 1 74 ? -15.687 11.538 14.976 1.00 94.31 74 THR A N 1
ATOM 555 C CA . THR A 1 74 ? -14.506 12.371 14.707 1.00 94.31 74 THR A CA 1
ATOM 556 C C . THR A 1 74 ? -13.719 12.660 15.988 1.00 94.31 74 THR A C 1
ATOM 558 O O . THR A 1 74 ? -12.483 12.642 15.998 1.00 94.31 74 THR A O 1
ATOM 561 N N . LYS A 1 75 ? -14.421 12.882 17.106 1.00 94.38 75 LYS A N 1
ATOM 562 C CA . LYS A 1 75 ? -13.802 13.097 18.422 1.00 94.38 75 LYS A CA 1
ATOM 563 C C . LYS A 1 75 ? -13.052 11.858 18.916 1.00 94.38 75 LYS A C 1
ATOM 565 O O . LYS A 1 75 ? -11.942 11.985 19.433 1.00 94.38 75 LYS A O 1
ATOM 570 N N . GLU A 1 76 ? -13.641 10.675 18.757 1.00 96.31 76 GLU A N 1
ATOM 571 C CA . GLU A 1 76 ? -13.013 9.403 19.125 1.00 96.31 76 GLU A CA 1
ATOM 572 C C . GLU A 1 76 ? -11.766 9.131 18.286 1.00 96.31 76 GLU A C 1
ATOM 574 O O . GLU A 1 76 ? -10.712 8.845 18.851 1.00 96.31 76 GLU A O 1
ATOM 579 N N . LEU A 1 77 ? -11.858 9.302 16.964 1.00 96.25 77 LEU A N 1
ATOM 580 C CA . LEU A 1 77 ? -10.736 9.137 16.040 1.00 96.25 77 LEU A CA 1
ATOM 581 C C . LEU A 1 77 ? -9.595 10.113 16.343 1.00 96.25 77 LEU A C 1
ATOM 583 O O . LEU A 1 77 ? -8.432 9.715 16.363 1.00 96.25 77 LEU A O 1
ATOM 587 N N . THR A 1 78 ? -9.916 11.377 16.631 1.00 95.25 78 THR A N 1
ATOM 588 C CA . THR A 1 78 ? -8.911 12.402 16.953 1.00 95.25 78 THR A CA 1
ATOM 589 C C . THR A 1 78 ? -8.159 12.058 18.237 1.00 95.25 78 THR A C 1
ATOM 591 O O . THR A 1 78 ? -6.929 12.038 18.246 1.00 95.25 78 THR A O 1
ATOM 594 N N . ASN A 1 79 ? -8.885 11.731 19.310 1.00 96.56 79 ASN A N 1
ATOM 595 C CA . ASN A 1 79 ? -8.278 11.365 20.589 1.00 96.56 79 ASN A CA 1
ATOM 596 C C . ASN A 1 79 ? -7.454 10.078 20.485 1.00 96.56 79 ASN A C 1
ATOM 598 O O . ASN A 1 79 ? -6.361 9.996 21.046 1.00 96.56 79 ASN A O 1
ATOM 602 N N . LEU A 1 80 ? -7.968 9.083 19.759 1.00 97.44 80 LEU A N 1
ATOM 603 C CA . LEU A 1 80 ? -7.264 7.834 19.507 1.00 97.44 80 LEU A CA 1
ATOM 604 C C . LEU A 1 80 ? -5.981 8.073 18.715 1.00 97.44 80 LEU A C 1
ATOM 606 O O . LEU A 1 80 ? -4.931 7.581 19.113 1.00 97.44 80 LEU A O 1
ATOM 610 N N . ARG A 1 81 ? -6.027 8.870 17.644 1.00 95.19 81 ARG A N 1
ATOM 611 C CA . ARG A 1 81 ? -4.835 9.214 16.864 1.00 95.19 81 ARG A CA 1
ATOM 612 C C . ARG A 1 81 ? -3.782 9.901 17.730 1.00 95.19 81 ARG A C 1
ATOM 614 O O . ARG A 1 81 ? -2.636 9.469 17.726 1.00 95.19 81 ARG A O 1
ATOM 621 N N . SER A 1 82 ? -4.168 10.898 18.528 1.00 95.81 82 SER A N 1
ATOM 622 C CA . SER A 1 82 ? -3.240 11.556 19.458 1.00 95.81 82 SER A CA 1
ATOM 623 C C . SER A 1 82 ? -2.645 10.588 20.485 1.00 95.81 82 SER A C 1
ATOM 625 O O . SER A 1 82 ? -1.460 10.685 20.791 1.00 95.81 82 SER A O 1
ATOM 627 N N . PHE A 1 83 ? -3.435 9.634 20.990 1.00 97.25 83 PHE A N 1
ATOM 628 C CA . PHE A 1 83 ? -2.927 8.581 21.868 1.00 97.25 83 PHE A CA 1
ATOM 629 C C . PHE A 1 83 ? -1.866 7.728 21.157 1.00 97.25 83 PHE A C 1
ATOM 631 O O . PHE A 1 83 ? -0.767 7.582 21.685 1.00 97.25 83 PHE A O 1
ATOM 638 N N . LEU A 1 84 ? -2.163 7.228 19.950 1.00 97.06 84 LEU A N 1
ATOM 639 C CA . LEU A 1 84 ? -1.269 6.366 19.161 1.00 97.06 84 LEU A CA 1
ATOM 640 C C . LEU A 1 84 ? 0.044 7.065 18.770 1.00 97.06 84 LEU A C 1
ATOM 642 O O . LEU A 1 84 ? 1.093 6.422 18.756 1.00 97.06 84 LEU A O 1
ATOM 646 N N . GLU A 1 85 ? -0.014 8.366 18.473 1.00 95.38 85 GLU A N 1
ATOM 647 C CA . GLU A 1 85 ? 1.158 9.208 18.191 1.00 95.38 85 GLU A CA 1
ATOM 648 C C . GLU A 1 85 ? 2.028 9.411 19.453 1.00 95.38 85 GLU A C 1
ATOM 650 O O . GLU A 1 85 ? 3.247 9.517 19.357 1.00 95.38 85 GLU A O 1
ATOM 655 N N . SER A 1 86 ? 1.422 9.452 20.647 1.00 95.25 86 SER A N 1
ATOM 656 C CA . SER A 1 86 ? 2.128 9.710 21.915 1.00 95.25 86 SER A CA 1
ATOM 657 C C . SER A 1 86 ? 2.612 8.461 22.662 1.00 95.25 86 SER A C 1
ATOM 659 O O . SER A 1 86 ? 3.470 8.563 23.543 1.00 95.25 86 SER A O 1
ATOM 661 N N . ASP A 1 87 ? 2.043 7.293 22.360 1.00 95.00 87 ASP A N 1
ATOM 662 C CA . ASP A 1 87 ? 2.366 6.040 23.037 1.00 95.00 87 ASP A CA 1
ATOM 663 C C . ASP A 1 87 ? 3.791 5.591 22.654 1.00 95.00 87 ASP A C 1
ATOM 665 O O . ASP A 1 87 ? 4.083 5.441 21.470 1.00 95.00 87 ASP A O 1
ATOM 669 N N . PRO A 1 88 ? 4.700 5.356 23.617 1.00 92.19 88 PRO A N 1
ATOM 670 C CA . PRO A 1 88 ? 6.104 5.070 23.321 1.00 92.19 88 PRO A CA 1
ATOM 671 C C . PRO A 1 88 ? 6.349 3.692 22.684 1.00 92.19 88 PRO A C 1
ATOM 673 O O . PRO A 1 88 ? 7.415 3.470 22.116 1.00 92.19 88 PRO A O 1
ATOM 676 N N . GLU A 1 89 ? 5.413 2.748 22.802 1.00 92.56 89 GLU A N 1
ATOM 677 C CA . GLU A 1 89 ? 5.522 1.411 22.206 1.00 92.56 89 GLU A CA 1
ATOM 678 C C . GLU A 1 89 ? 4.975 1.388 20.768 1.00 92.56 89 GLU A C 1
ATOM 680 O O . GLU A 1 89 ? 5.474 0.663 19.893 1.00 92.56 89 GLU A O 1
ATOM 685 N N . ILE A 1 90 ? 3.924 2.171 20.529 1.00 94.06 90 ILE A N 1
ATOM 686 C CA . ILE A 1 90 ? 3.281 2.295 19.221 1.00 94.06 90 ILE A CA 1
ATOM 687 C C . ILE A 1 90 ? 4.015 3.321 18.365 1.00 94.06 90 ILE A C 1
ATOM 689 O O . ILE A 1 90 ? 4.413 2.980 17.255 1.00 94.06 90 ILE A O 1
ATOM 693 N N . ASN A 1 91 ? 4.208 4.533 18.890 1.00 94.19 91 ASN A N 1
ATOM 694 C CA . ASN A 1 91 ? 4.862 5.672 18.248 1.00 94.19 91 ASN A CA 1
ATOM 695 C C . ASN A 1 91 ? 4.440 5.824 16.777 1.00 94.19 91 ASN A C 1
ATOM 697 O O . ASN A 1 91 ? 5.274 5.844 15.867 1.00 94.19 91 ASN A O 1
ATOM 701 N N . ALA A 1 92 ? 3.125 5.845 16.539 1.00 94.06 92 ALA A N 1
ATOM 702 C CA . ALA A 1 92 ? 2.593 5.934 15.189 1.00 94.06 92 ALA A CA 1
ATOM 703 C C . ALA A 1 92 ? 2.957 7.296 14.597 1.00 94.06 92 ALA A C 1
ATOM 705 O O . ALA A 1 92 ? 2.557 8.342 15.104 1.00 94.06 92 ALA A O 1
ATOM 706 N N . THR A 1 93 ? 3.726 7.284 13.518 1.00 92.44 93 THR A N 1
ATOM 707 C CA . THR A 1 93 ? 4.121 8.488 12.807 1.00 92.44 93 THR A CA 1
ATOM 708 C C . THR A 1 93 ? 2.925 9.079 12.084 1.00 92.44 93 THR A C 1
ATOM 710 O O . THR A 1 93 ? 2.126 8.392 11.440 1.00 92.44 93 THR A O 1
ATOM 713 N N . ARG A 1 94 ? 2.796 10.395 12.225 1.00 88.12 94 ARG A N 1
ATOM 714 C CA . ARG A 1 94 ? 1.798 11.174 11.520 1.00 88.12 94 ARG A CA 1
ATOM 715 C C . ARG A 1 94 ? 2.288 11.409 10.099 1.00 88.12 94 ARG A C 1
ATOM 717 O O . ARG A 1 94 ? 3.121 12.280 9.885 1.00 88.12 94 ARG A O 1
ATOM 724 N N . LEU A 1 95 ? 1.733 10.662 9.158 1.00 81.06 95 LEU A N 1
ATOM 725 C CA . LEU A 1 95 ? 1.954 10.913 7.740 1.00 81.06 95 LEU A CA 1
ATOM 726 C C . LEU A 1 95 ? 1.246 12.216 7.349 1.00 81.06 95 LEU A C 1
ATOM 728 O O . LEU A 1 95 ? 0.060 12.400 7.657 1.00 81.06 95 LEU A O 1
ATOM 732 N N . SER A 1 96 ? 1.990 13.154 6.764 1.00 71.38 96 SER A N 1
ATOM 733 C CA . SER A 1 96 ? 1.414 14.298 6.060 1.00 71.38 96 SER A CA 1
ATOM 734 C C . SER A 1 96 ? 1.032 13.903 4.630 1.00 71.38 96 SER A C 1
ATOM 736 O O . SER A 1 96 ? 1.505 12.889 4.127 1.00 71.38 96 SER A O 1
ATOM 738 N N . ILE A 1 97 ? 0.203 14.711 3.963 1.00 63.53 97 ILE A N 1
ATOM 739 C CA . ILE A 1 97 ? -0.163 14.494 2.549 1.00 63.53 97 ILE A CA 1
ATOM 740 C C . ILE A 1 97 ? 1.097 14.437 1.663 1.00 63.53 97 ILE A C 1
ATOM 742 O O . ILE A 1 97 ? 1.153 13.662 0.715 1.00 63.53 97 ILE A O 1
ATOM 746 N N . ASP A 1 98 ? 2.136 15.200 2.014 1.00 59.38 98 ASP A N 1
ATOM 747 C CA . ASP A 1 98 ? 3.414 15.192 1.297 1.00 59.38 98 ASP A CA 1
ATOM 748 C C . ASP A 1 98 ? 4.237 13.914 1.591 1.00 59.38 98 ASP A C 1
ATOM 750 O O . ASP A 1 98 ? 4.982 13.447 0.730 1.00 59.38 98 ASP A O 1
ATOM 754 N N . ASP A 1 99 ? 4.072 13.307 2.777 1.00 57.38 99 ASP A N 1
ATOM 755 C CA . ASP A 1 99 ? 4.707 12.033 3.160 1.00 57.38 99 ASP A CA 1
ATOM 756 C C . ASP A 1 99 ? 3.973 10.803 2.599 1.00 57.38 99 ASP A C 1
ATOM 758 O O . ASP A 1 99 ? 4.586 9.749 2.448 1.00 57.38 99 ASP A O 1
ATOM 762 N N . GLU A 1 100 ? 2.681 10.910 2.263 1.00 52.72 100 GLU A N 1
ATOM 763 C CA . GLU A 1 100 ? 1.895 9.823 1.648 1.00 52.72 100 GLU A CA 1
ATOM 764 C C . GLU A 1 100 ? 2.437 9.408 0.267 1.00 52.72 100 GLU A C 1
ATOM 766 O O . GLU A 1 100 ? 2.192 8.289 -0.185 1.00 52.72 100 GLU A O 1
ATOM 771 N N . LEU A 1 101 ? 3.236 10.277 -0.361 1.00 53.16 101 LEU A N 1
ATOM 772 C CA . LEU A 1 101 ? 3.967 10.022 -1.606 1.00 53.16 101 LEU A CA 1
ATOM 773 C C . LEU A 1 101 ? 5.448 9.664 -1.375 1.00 53.16 101 LEU A C 1
ATOM 775 O O . LEU A 1 101 ? 6.173 9.349 -2.318 1.00 53.16 101 LEU A O 1
ATOM 779 N N . GLY A 1 102 ? 5.924 9.717 -0.129 1.00 63.91 102 GLY A N 1
ATOM 780 C CA . GLY A 1 102 ? 7.323 9.511 0.220 1.00 63.91 102 GLY A CA 1
ATOM 781 C C . GLY A 1 102 ? 7.657 8.043 0.476 1.00 63.91 102 GLY A C 1
ATOM 782 O O . GLY A 1 102 ? 7.156 7.431 1.416 1.00 63.91 102 GLY A O 1
ATOM 783 N N . ARG A 1 103 ? 8.606 7.489 -0.288 1.00 71.88 103 ARG A N 1
ATOM 784 C CA . ARG A 1 103 ? 9.139 6.122 -0.099 1.00 71.88 103 ARG A CA 1
ATOM 785 C C . ARG A 1 103 ? 9.644 5.831 1.326 1.00 71.88 103 ARG A C 1
ATOM 787 O O . ARG A 1 103 ? 9.599 4.690 1.775 1.00 71.88 103 ARG A O 1
ATOM 794 N N . ASP A 1 104 ? 10.083 6.859 2.052 1.00 83.81 104 ASP A N 1
ATOM 795 C CA . ASP A 1 104 ? 10.606 6.730 3.417 1.00 83.81 104 ASP A CA 1
ATOM 796 C C . ASP A 1 104 ? 9.499 6.459 4.456 1.00 83.81 104 ASP A C 1
ATOM 798 O O . ASP A 1 104 ? 9.786 5.937 5.535 1.00 83.81 104 ASP A O 1
ATOM 802 N N . ALA A 1 105 ? 8.231 6.750 4.140 1.00 85.44 105 ALA A N 1
ATOM 803 C CA . ALA A 1 105 ? 7.095 6.462 5.017 1.00 85.44 105 ALA A CA 1
ATOM 804 C C . ALA A 1 105 ? 6.911 4.953 5.259 1.00 85.44 105 ALA A C 1
ATOM 806 O O . ALA A 1 105 ? 6.482 4.539 6.337 1.00 85.44 105 ALA A O 1
ATOM 807 N N . LEU A 1 106 ? 7.306 4.108 4.298 1.00 90.62 106 LEU A N 1
ATOM 808 C CA . LEU A 1 106 ? 7.248 2.647 4.425 1.00 90.62 106 LEU A CA 1
ATOM 809 C C . LEU A 1 106 ? 8.181 2.097 5.511 1.00 90.62 106 LEU A C 1
ATOM 811 O O . LEU A 1 106 ? 7.901 1.033 6.058 1.00 90.62 106 LEU A O 1
ATOM 815 N N . LEU A 1 107 ? 9.234 2.839 5.867 1.00 92.62 107 LEU A N 1
ATOM 816 C CA . LEU A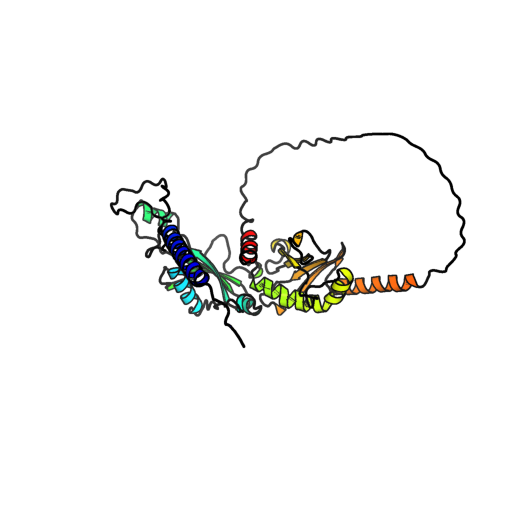 1 107 ? 10.181 2.504 6.938 1.00 92.62 107 LEU A CA 1
ATOM 817 C C . LEU A 1 107 ? 9.703 2.951 8.328 1.00 92.62 107 LEU A C 1
ATOM 819 O O . LEU A 1 107 ? 10.389 2.727 9.325 1.00 92.62 107 LEU A O 1
ATOM 823 N N . GLN A 1 108 ? 8.550 3.612 8.413 1.00 92.31 108 GLN A N 1
ATOM 824 C CA . GLN A 1 108 ? 8.006 4.142 9.658 1.00 92.31 108 GLN A CA 1
ATOM 825 C C . GLN A 1 108 ? 6.908 3.230 10.222 1.00 92.31 108 GLN A C 1
ATOM 827 O O . GLN A 1 108 ? 6.401 2.317 9.567 1.00 92.31 108 GLN A O 1
ATOM 832 N N . SER A 1 109 ? 6.529 3.490 11.473 1.00 94.56 109 SER A N 1
ATOM 833 C CA . SER A 1 109 ? 5.276 2.990 12.041 1.00 94.56 109 SER A CA 1
ATOM 834 C C . SER A 1 109 ? 4.149 3.925 11.660 1.00 94.56 109 SER A C 1
ATOM 836 O O . SER A 1 109 ? 4.224 5.093 12.017 1.00 94.56 109 SER A O 1
ATOM 838 N N . TYR A 1 110 ? 3.075 3.450 11.041 1.00 93.56 110 TYR A N 1
ATOM 839 C CA . TYR A 1 110 ? 1.901 4.290 10.792 1.00 93.56 110 TYR A CA 1
ATOM 840 C C . TYR A 1 110 ? 0.596 3.506 10.871 1.00 93.56 110 TYR A C 1
ATOM 842 O O . TYR A 1 110 ? 0.554 2.276 10.770 1.00 93.56 110 TYR A O 1
ATOM 850 N N . VAL A 1 111 ? -0.490 4.245 11.086 1.00 94.75 111 VAL A N 1
ATOM 851 C CA . VAL A 1 111 ? -1.848 3.704 11.132 1.00 94.75 111 VAL A CA 1
ATOM 852 C C . VAL A 1 111 ? -2.350 3.519 9.705 1.00 94.75 111 VAL A C 1
ATOM 854 O O . VAL A 1 111 ? -2.407 4.485 8.952 1.00 94.75 111 VAL A O 1
ATOM 857 N N . SER A 1 112 ? -2.723 2.292 9.347 1.00 93.00 112 SER A N 1
ATOM 858 C CA . SER A 1 112 ? -3.334 1.989 8.050 1.00 93.00 112 SER A CA 1
ATOM 859 C C . SER A 1 112 ? -4.857 2.042 8.120 1.00 93.00 112 SER A C 1
ATOM 861 O O . SER A 1 112 ? -5.480 2.643 7.253 1.00 93.00 112 SER A O 1
ATOM 863 N N . VAL A 1 113 ? -5.456 1.421 9.140 1.00 94.38 113 VAL A N 1
ATOM 864 C CA . VAL A 1 113 ? -6.915 1.342 9.302 1.00 94.38 113 VAL A CA 1
ATOM 865 C C . VAL A 1 113 ? -7.276 1.562 10.763 1.00 94.38 113 VAL A C 1
ATOM 867 O O . VAL A 1 113 ? -6.585 1.076 11.664 1.00 94.38 113 VAL A O 1
ATOM 870 N N . VAL A 1 114 ? -8.378 2.271 10.986 1.00 97.25 114 VAL A N 1
ATOM 871 C CA . VAL A 1 114 ? -9.037 2.389 12.285 1.00 97.25 114 VAL A CA 1
ATOM 872 C C . VAL A 1 114 ? -10.515 2.114 12.083 1.00 97.25 114 VAL A C 1
ATOM 874 O O . VAL A 1 114 ? -11.131 2.733 11.222 1.00 97.25 114 VAL A O 1
ATOM 877 N N . ASP A 1 115 ? -11.068 1.216 12.887 1.00 97.00 115 ASP A N 1
ATOM 878 C CA . ASP A 1 115 ? -12.481 0.855 12.825 1.00 97.00 115 ASP A CA 1
ATOM 879 C C . ASP A 1 115 ? -13.045 0.570 14.226 1.00 97.00 115 ASP A C 1
ATOM 881 O O . ASP A 1 115 ? -12.295 0.400 15.193 1.00 97.00 115 ASP A O 1
ATOM 885 N N . LEU A 1 116 ? -14.367 0.533 14.370 1.00 97.69 116 LEU A N 1
ATOM 886 C CA . LEU A 1 116 ? -15.037 0.183 15.616 1.00 97.69 116 LEU A CA 1
ATOM 887 C C . LEU A 1 116 ? -14.775 -1.288 15.966 1.00 97.69 116 LEU A C 1
ATOM 889 O O . LEU A 1 116 ? -15.111 -2.202 15.214 1.00 97.69 116 LEU A O 1
ATOM 893 N N . TYR A 1 117 ? -14.240 -1.549 17.160 1.00 97.38 117 TYR A N 1
ATOM 894 C CA . TYR A 1 117 ? -14.144 -2.914 17.665 1.00 97.38 117 TYR A CA 1
ATOM 895 C C . TYR A 1 117 ? -15.446 -3.294 18.365 1.00 97.38 117 TYR A C 1
ATOM 897 O O . TYR A 1 117 ? -15.730 -2.861 19.485 1.00 97.38 117 TYR A O 1
ATOM 905 N N . LEU A 1 118 ? -16.248 -4.107 17.681 1.00 96.25 118 LEU A N 1
ATOM 906 C CA . LEU A 1 118 ? -17.549 -4.524 18.182 1.00 96.25 118 LEU A CA 1
ATOM 907 C C . LEU A 1 118 ? -17.426 -5.388 19.452 1.00 96.25 118 LEU A C 1
ATOM 909 O O . LEU A 1 118 ? -16.574 -6.280 19.528 1.00 96.25 118 LEU A O 1
ATOM 913 N N . PRO A 1 119 ? -18.307 -5.176 20.448 1.00 95.12 119 PRO A N 1
ATOM 914 C CA . PRO A 1 119 ? -18.377 -6.035 21.622 1.00 95.12 119 PRO A CA 1
ATOM 915 C C . PRO A 1 119 ? -18.866 -7.437 21.243 1.00 95.12 119 PRO A C 1
ATOM 917 O O . PRO A 1 119 ? -19.443 -7.667 20.177 1.00 95.12 119 PRO A O 1
ATOM 920 N N . THR A 1 120 ? -18.711 -8.392 22.160 1.00 95.06 120 THR A N 1
ATOM 921 C CA . THR A 1 120 ? -19.291 -9.719 21.951 1.00 95.06 120 THR A CA 1
ATOM 922 C C . THR A 1 120 ? -20.815 -9.631 21.868 1.00 95.06 120 THR A C 1
ATOM 924 O O . THR A 1 120 ? -21.454 -8.831 22.557 1.00 95.06 120 THR A O 1
ATOM 927 N N . LYS A 1 121 ? -21.424 -10.506 21.059 1.00 96.31 121 LYS A N 1
ATOM 928 C CA . LYS A 1 121 ? -22.886 -10.580 20.941 1.00 96.31 121 LYS A CA 1
ATOM 929 C C . LYS A 1 121 ? -23.561 -10.786 22.302 1.00 96.31 121 LYS A C 1
ATOM 931 O O . LYS A 1 121 ? -24.611 -10.205 22.550 1.00 96.31 121 LYS A O 1
ATOM 936 N N . SER A 1 122 ? -22.967 -11.591 23.185 1.00 97.00 122 SER A N 1
ATOM 937 C CA . SER A 1 122 ? -23.502 -11.824 24.530 1.00 97.00 122 SER A CA 1
ATOM 938 C C . SER A 1 122 ? -23.521 -10.556 25.378 1.00 97.00 122 SER A C 1
ATOM 940 O O . SER A 1 122 ? -24.538 -10.287 26.012 1.00 97.00 122 SER A O 1
ATOM 942 N N . ASP A 1 123 ? -22.447 -9.764 25.360 1.00 96.25 123 ASP A N 1
ATOM 943 C CA . ASP A 1 123 ? -22.369 -8.532 26.154 1.00 96.25 123 ASP A CA 1
ATOM 944 C C . ASP A 1 123 ? -23.297 -7.452 25.590 1.00 96.25 123 ASP A C 1
ATOM 946 O O . ASP A 1 123 ? -23.977 -6.755 26.343 1.00 96.25 123 ASP A O 1
ATOM 950 N N . ALA A 1 124 ? -23.385 -7.364 24.259 1.00 96.12 124 ALA A N 1
ATOM 951 C CA . ALA A 1 124 ? -24.324 -6.481 23.581 1.00 96.12 124 ALA A CA 1
ATOM 952 C C . ALA A 1 124 ? -25.777 -6.794 23.974 1.00 96.12 124 ALA A C 1
ATOM 954 O O . ALA A 1 124 ? -26.510 -5.898 24.385 1.00 96.12 124 ALA A O 1
ATOM 955 N N . LEU A 1 125 ? -26.191 -8.065 23.915 1.00 96.75 125 LEU A N 1
ATOM 956 C CA . LEU A 1 125 ? -27.550 -8.476 24.287 1.00 96.75 125 LEU A CA 1
ATOM 957 C C . LEU A 1 125 ? -27.824 -8.313 25.787 1.00 96.75 125 LEU A C 1
ATOM 959 O O . LEU A 1 125 ? -28.917 -7.901 26.169 1.00 96.75 125 LEU A O 1
ATOM 963 N N . ALA A 1 126 ? -26.843 -8.587 26.653 1.00 96.44 126 ALA A N 1
ATOM 964 C CA . ALA A 1 126 ? -26.988 -8.344 28.088 1.00 96.44 126 ALA A CA 1
ATOM 965 C C . ALA A 1 126 ? -27.247 -6.855 28.379 1.00 96.44 126 ALA A C 1
ATOM 967 O O . ALA A 1 126 ? -28.086 -6.516 29.217 1.00 96.44 126 ALA A O 1
ATOM 968 N N . HIS A 1 127 ? -26.569 -5.956 27.666 1.00 94.56 127 HIS A N 1
ATOM 969 C CA . HIS A 1 127 ? -26.821 -4.524 27.777 1.00 94.56 127 HIS A CA 1
ATOM 970 C C . HIS A 1 127 ? -28.211 -4.134 27.247 1.00 94.56 127 HIS A C 1
ATOM 972 O O . HIS A 1 127 ? -28.975 -3.480 27.958 1.00 94.56 127 HIS A O 1
ATOM 978 N N . LEU A 1 128 ? -28.546 -4.557 26.024 1.00 93.50 128 LEU A N 1
ATOM 979 C CA . LEU A 1 128 ? -29.752 -4.122 25.312 1.00 93.50 128 LEU A CA 1
ATOM 980 C C . LEU A 1 128 ? -31.048 -4.695 25.907 1.00 93.50 128 LEU A C 1
ATOM 982 O O . LEU A 1 128 ? -32.015 -3.955 26.085 1.00 93.50 128 LEU A O 1
ATOM 986 N N . ASP A 1 129 ? -31.058 -5.985 26.251 1.00 95.88 129 ASP A N 1
ATOM 987 C CA . ASP A 1 129 ? -32.283 -6.695 26.641 1.00 95.88 129 ASP A CA 1
ATOM 988 C C . ASP A 1 129 ? -32.408 -6.866 28.158 1.00 95.88 129 ASP A C 1
ATOM 990 O O . ASP A 1 129 ? -33.511 -6.887 28.705 1.00 95.88 129 ASP A O 1
ATOM 994 N N . GLN A 1 130 ? -31.275 -7.015 28.852 1.00 93.50 130 GLN A N 1
ATOM 995 C CA . GLN A 1 130 ? -31.240 -7.364 30.278 1.00 93.50 130 GLN A CA 1
ATOM 996 C C . GLN A 1 130 ? -30.894 -6.161 31.172 1.00 93.50 130 GLN A C 1
ATOM 998 O O . GLN A 1 130 ? -30.900 -6.282 32.396 1.00 93.50 130 GLN A O 1
ATOM 1003 N N . GLY A 1 131 ? -30.615 -4.991 30.584 1.00 91.94 131 GLY A N 1
ATOM 1004 C CA . GLY A 1 131 ? -30.319 -3.756 31.314 1.00 91.94 131 GLY A CA 1
ATOM 1005 C C . GLY A 1 131 ? -28.966 -3.756 32.032 1.00 91.94 131 GLY A C 1
ATOM 1006 O O . GLY A 1 131 ? -28.781 -2.990 32.980 1.00 91.94 131 GLY A O 1
ATOM 1007 N N . HIS A 1 132 ? -28.023 -4.610 31.614 1.00 93.50 132 HIS A N 1
ATOM 1008 C CA . HIS A 1 132 ? -26.647 -4.557 32.112 1.00 93.50 132 HIS A CA 1
ATOM 1009 C C . HIS A 1 132 ? -25.950 -3.251 31.678 1.00 93.50 132 HIS A C 1
ATOM 1011 O O . HIS A 1 132 ? -26.385 -2.604 30.722 1.00 93.50 132 HIS A O 1
ATOM 1017 N N . PRO A 1 133 ? -24.857 -2.836 32.349 1.00 93.81 133 PRO A N 1
ATOM 1018 C CA . PRO A 1 133 ? -24.045 -1.709 31.892 1.00 93.81 133 PRO A CA 1
ATOM 1019 C C . PRO A 1 133 ? -23.529 -1.910 30.456 1.00 93.81 133 PRO A C 1
ATOM 1021 O O . PRO A 1 133 ? -23.298 -3.056 30.061 1.00 93.81 133 PRO A O 1
ATOM 1024 N N . PRO A 1 134 ? -23.327 -0.828 29.681 1.00 91.81 134 PRO A N 1
ATOM 1025 C CA . PRO A 1 134 ? -22.784 -0.937 28.332 1.00 91.81 134 PRO A CA 1
ATOM 1026 C C . PRO A 1 134 ? -21.373 -1.539 28.368 1.00 91.81 134 PRO A C 1
ATOM 1028 O O . PRO A 1 134 ? -20.585 -1.182 29.254 1.00 91.81 134 PRO A O 1
ATOM 1031 N N . PRO A 1 135 ? -21.031 -2.439 27.429 1.00 95.25 135 PRO A N 1
ATOM 1032 C CA . PRO A 1 135 ? -19.667 -2.936 27.312 1.00 95.25 135 PRO A CA 1
ATOM 1033 C C . PRO A 1 135 ? -18.719 -1.792 26.915 1.00 95.25 135 PRO A C 1
ATOM 1035 O O . PRO A 1 135 ? -19.164 -0.767 26.385 1.00 95.25 135 PRO A O 1
ATOM 1038 N N . PRO A 1 136 ? -17.408 -1.937 27.174 1.00 94.75 136 PRO A N 1
ATOM 1039 C CA . PRO A 1 136 ? -16.438 -0.923 26.790 1.00 94.75 136 PRO A CA 1
ATOM 1040 C C . PRO A 1 136 ? -16.468 -0.718 25.275 1.00 94.75 136 PRO A C 1
ATOM 1042 O O . PRO A 1 136 ? -16.402 -1.674 24.506 1.00 94.75 136 PRO A O 1
ATOM 1045 N N . ARG A 1 137 ? -16.561 0.544 24.862 1.00 96.12 137 ARG A N 1
ATOM 1046 C CA . ARG A 1 137 ? -16.460 0.946 23.463 1.00 96.12 137 ARG A CA 1
ATOM 1047 C C . ARG A 1 137 ? -14.986 1.061 23.092 1.00 96.12 137 ARG A C 1
ATOM 1049 O O . ARG A 1 137 ? -14.250 1.795 23.749 1.00 96.12 137 ARG A O 1
ATOM 1056 N N . GLU A 1 138 ? -14.551 0.323 22.083 1.00 97.88 138 GLU A N 1
ATOM 1057 C CA . GLU A 1 138 ? -13.142 0.196 21.701 1.00 97.88 138 GLU A CA 1
ATOM 1058 C C . GLU A 1 138 ? -12.984 0.346 20.182 1.00 97.88 138 GLU A C 1
ATOM 1060 O O . GLU A 1 138 ? -13.944 0.179 19.434 1.00 97.88 138 GLU A O 1
ATOM 1065 N N . ALA A 1 139 ? -11.772 0.645 19.723 1.00 98.38 139 ALA A N 1
ATOM 1066 C CA . ALA A 1 139 ? -11.412 0.686 18.309 1.00 98.38 139 ALA A CA 1
ATOM 1067 C C . ALA A 1 139 ? -10.408 -0.419 17.973 1.00 98.38 139 ALA A C 1
ATOM 1069 O O . ALA A 1 139 ? -9.507 -0.709 18.764 1.00 98.38 139 ALA A O 1
ATOM 1070 N N . LEU A 1 140 ? -10.540 -1.001 16.788 1.00 98.12 140 LEU A N 1
ATOM 1071 C CA . LEU A 1 140 ? -9.528 -1.822 16.146 1.00 98.12 140 LEU A CA 1
ATOM 1072 C C . LEU A 1 140 ? -8.607 -0.905 15.341 1.00 98.12 140 LEU A C 1
ATOM 1074 O O . LEU A 1 140 ? -9.064 -0.090 14.549 1.00 98.12 140 LEU A O 1
ATOM 1078 N N . VAL A 1 141 ? -7.305 -1.049 15.540 1.00 98.12 141 VAL A N 1
ATOM 1079 C CA . VAL A 1 141 ? -6.265 -0.265 14.879 1.00 98.12 141 VAL A CA 1
ATOM 1080 C C . VAL A 1 141 ? -5.312 -1.227 14.189 1.00 98.12 141 VAL A C 1
ATOM 1082 O O . VAL A 1 141 ? -4.722 -2.083 14.849 1.00 98.12 141 VAL A O 1
ATOM 1085 N N . ILE A 1 142 ? -5.141 -1.078 12.879 1.00 97.50 142 ILE A N 1
ATOM 1086 C CA . ILE A 1 142 ? -4.160 -1.826 12.089 1.00 97.50 142 ILE A CA 1
ATOM 1087 C C . ILE A 1 142 ? -2.970 -0.910 11.808 1.00 97.50 142 ILE A C 1
ATOM 1089 O O . ILE A 1 142 ? -3.117 0.163 11.220 1.00 97.50 142 ILE A O 1
ATOM 1093 N N . LEU A 1 143 ? -1.790 -1.341 12.241 1.00 96.75 143 LEU A N 1
ATOM 1094 C CA . LEU A 1 143 ? -0.527 -0.621 12.133 1.00 96.75 143 LEU A CA 1
ATOM 1095 C C . LEU A 1 143 ? 0.404 -1.352 11.175 1.00 96.75 143 LEU A C 1
ATOM 1097 O O . LEU A 1 143 ? 0.642 -2.552 11.330 1.00 96.75 143 LEU A O 1
ATOM 1101 N N . PHE A 1 144 ? 0.997 -0.616 10.244 1.00 96.38 144 PHE A N 1
ATOM 1102 C CA . PHE A 1 144 ? 2.137 -1.103 9.476 1.00 96.38 144 PHE A CA 1
ATOM 1103 C C . PHE A 1 144 ? 3.403 -0.650 10.198 1.00 96.38 144 PHE A C 1
ATOM 1105 O O . PHE A 1 144 ? 3.629 0.542 10.389 1.00 96.38 144 PHE A O 1
ATOM 1112 N N . ARG A 1 145 ? 4.187 -1.621 10.673 1.00 96.19 145 ARG A N 1
ATOM 1113 C CA . ARG A 1 145 ? 5.380 -1.427 11.506 1.00 96.19 145 ARG A CA 1
ATOM 1114 C C . ARG A 1 145 ? 6.635 -1.612 10.657 1.00 96.19 145 ARG A C 1
ATOM 1116 O O . ARG A 1 145 ? 7.319 -2.632 10.775 1.00 96.19 145 ARG A O 1
ATOM 1123 N N . GLY A 1 146 ? 6.894 -0.656 9.765 1.00 94.50 146 GLY A N 1
ATOM 1124 C CA . GLY A 1 146 ? 8.120 -0.615 8.958 1.00 94.50 146 GLY A CA 1
ATOM 1125 C C . GLY A 1 146 ? 9.375 -0.299 9.776 1.00 94.50 146 GLY A C 1
ATOM 1126 O O . GLY A 1 146 ? 10.480 -0.664 9.396 1.00 94.50 146 GLY A O 1
ATOM 1127 N N . ASP A 1 147 ? 9.183 0.306 10.949 1.00 94.31 147 ASP A N 1
ATOM 1128 C CA . ASP A 1 147 ? 10.218 0.637 11.932 1.00 94.31 147 ASP A CA 1
ATOM 1129 C C . ASP A 1 147 ? 10.837 -0.590 12.626 1.00 94.31 147 ASP A C 1
ATOM 1131 O O . ASP A 1 147 ? 11.870 -0.481 13.293 1.00 94.31 147 ASP A O 1
ATOM 1135 N N . LYS A 1 148 ? 10.192 -1.758 12.530 1.00 95.44 148 LYS A N 1
ATOM 1136 C CA . LYS A 1 148 ? 10.650 -3.002 13.154 1.00 95.44 148 LYS A CA 1
ATOM 1137 C C . LYS A 1 148 ? 11.540 -3.813 12.220 1.00 95.44 148 LYS A C 1
ATOM 1139 O O . LYS A 1 148 ? 11.461 -3.723 11.002 1.00 95.44 148 LYS A O 1
ATOM 1144 N N . SER A 1 149 ? 12.368 -4.670 12.816 1.00 93.44 149 SER A N 1
ATOM 1145 C CA . SER A 1 149 ? 13.212 -5.622 12.092 1.00 93.44 149 SER A CA 1
ATOM 1146 C C . SER A 1 149 ? 12.975 -7.048 12.620 1.00 93.44 149 SER A C 1
ATOM 1148 O O . SER A 1 149 ? 13.353 -7.333 13.762 1.00 93.44 149 SER A O 1
ATOM 1150 N N . PRO A 1 150 ? 12.335 -7.947 11.841 1.00 93.50 150 PRO A N 1
ATOM 1151 C CA . PRO A 1 150 ? 11.695 -7.686 10.545 1.00 93.50 150 PRO A CA 1
ATOM 1152 C C . PRO A 1 150 ? 10.455 -6.782 10.678 1.00 93.50 150 PRO A C 1
ATOM 1154 O O . PRO A 1 150 ? 9.852 -6.711 11.753 1.00 93.50 150 PRO A O 1
ATOM 1157 N N . ALA A 1 151 ? 10.073 -6.118 9.584 1.00 96.38 151 ALA A N 1
ATOM 1158 C CA . ALA A 1 151 ? 8.840 -5.338 9.523 1.00 96.38 151 ALA A CA 1
ATOM 1159 C C . ALA A 1 151 ? 7.615 -6.252 9.693 1.00 96.38 151 ALA A C 1
ATOM 1161 O O . ALA A 1 151 ? 7.644 -7.429 9.315 1.00 96.38 151 ALA A O 1
ATOM 1162 N N . VAL A 1 152 ? 6.532 -5.724 10.268 1.00 96.94 152 VAL A N 1
ATOM 1163 C CA . VAL A 1 152 ? 5.315 -6.502 10.570 1.00 96.94 152 VAL A CA 1
ATOM 1164 C C . VAL A 1 152 ? 4.037 -5.671 10.460 1.00 96.94 152 VAL A C 1
ATOM 1166 O O . VAL A 1 152 ? 4.073 -4.444 10.476 1.00 96.94 152 VAL A O 1
ATOM 1169 N N . VAL A 1 153 ? 2.889 -6.342 10.391 1.00 97.12 153 VAL A N 1
ATOM 1170 C CA . VAL A 1 153 ? 1.568 -5.732 10.589 1.00 97.12 153 VAL A CA 1
ATOM 1171 C C . VAL A 1 153 ? 1.067 -6.089 11.986 1.00 97.12 153 VAL A C 1
ATOM 1173 O O . VAL A 1 153 ? 1.065 -7.259 12.372 1.00 97.12 153 VAL A O 1
ATOM 1176 N N . GLU A 1 154 ? 0.653 -5.086 12.756 1.00 97.38 154 GLU A N 1
ATOM 1177 C CA . GLU A 1 154 ? 0.076 -5.267 14.089 1.00 97.38 154 GLU A CA 1
ATOM 1178 C C . GLU A 1 154 ? -1.380 -4.844 14.115 1.00 97.38 154 GLU A C 1
ATOM 1180 O O . GLU A 1 154 ? -1.745 -3.784 13.619 1.00 97.38 154 GLU A O 1
ATOM 1185 N N . GLU A 1 155 ? -2.198 -5.632 14.796 1.00 97.50 155 GLU A N 1
ATOM 1186 C CA . GLU A 1 155 ? -3.588 -5.283 15.052 1.00 97.50 155 GLU A CA 1
ATOM 1187 C C . GLU A 1 155 ? -3.782 -5.075 16.543 1.00 97.50 155 GLU A C 1
ATOM 1189 O O . GLU A 1 155 ? -3.487 -5.956 17.360 1.00 97.50 155 GLU A O 1
ATOM 1194 N N . ARG A 1 156 ? -4.274 -3.904 16.923 1.00 97.75 156 ARG A N 1
ATOM 1195 C CA . ARG A 1 156 ? -4.443 -3.516 18.317 1.00 97.75 156 ARG A CA 1
ATOM 1196 C C . ARG A 1 156 ? -5.880 -3.119 18.588 1.00 97.75 156 ARG A C 1
ATOM 1198 O O . ARG A 1 156 ? -6.513 -2.468 17.773 1.00 97.75 156 ARG A O 1
ATOM 1205 N N . VAL A 1 157 ? -6.381 -3.500 19.755 1.00 97.94 157 VAL A N 1
ATOM 1206 C CA . VAL A 1 157 ? -7.657 -3.012 20.274 1.00 97.94 157 VAL A CA 1
ATOM 1207 C C . VAL A 1 157 ? -7.364 -1.943 21.313 1.00 97.94 157 VAL A C 1
ATOM 1209 O O . VAL A 1 157 ? -6.683 -2.210 22.310 1.00 97.94 157 VAL A O 1
ATOM 1212 N N . CYS A 1 158 ? -7.863 -0.742 21.059 1.00 98.25 158 CYS A N 1
ATOM 1213 C CA . CYS A 1 158 ? -7.594 0.464 21.822 1.00 98.25 158 CYS A CA 1
ATOM 1214 C C . CYS A 1 158 ? -8.871 0.992 22.466 1.00 98.25 158 CYS A C 1
ATOM 1216 O O . CYS A 1 158 ? -9.909 1.102 21.816 1.00 9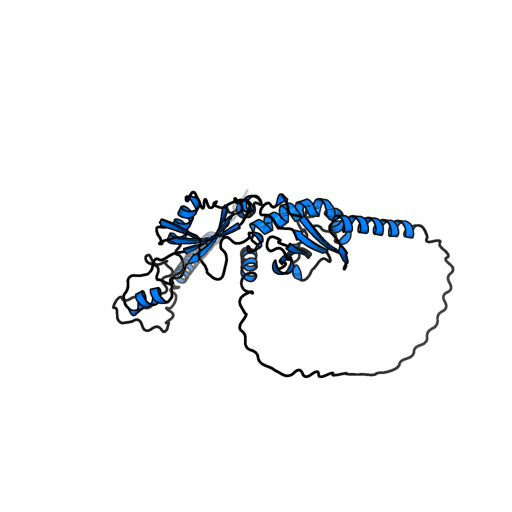8.25 158 CYS A O 1
ATOM 1218 N N . GLY A 1 159 ? -8.796 1.356 23.740 1.00 96.88 159 GLY A N 1
ATOM 1219 C CA . GLY A 1 159 ? -9.942 1.914 24.438 1.00 96.88 159 GLY A CA 1
ATOM 1220 C C . GLY A 1 159 ? -9.715 2.105 25.936 1.00 96.88 159 GLY A C 1
ATOM 1221 O O . GLY A 1 159 ? -8.576 2.049 26.413 1.00 96.88 159 GLY A O 1
ATOM 1222 N N . PRO A 1 160 ? -10.797 2.352 26.691 1.00 96.31 160 PRO A N 1
ATOM 1223 C CA . PRO A 1 160 ? -12.139 2.680 26.193 1.00 96.31 160 PRO A CA 1
ATOM 1224 C C . PRO A 1 160 ? -12.184 4.049 25.486 1.00 96.31 160 PRO A C 1
ATOM 1226 O O . PRO A 1 160 ? -11.378 4.931 25.766 1.00 96.31 160 PRO A O 1
ATOM 1229 N N . LEU A 1 161 ? -13.131 4.240 24.572 1.00 96.38 161 LEU A N 1
ATOM 1230 C CA . LEU A 1 161 ? -13.380 5.507 23.877 1.00 96.38 161 LEU A CA 1
ATOM 1231 C C . LEU A 1 161 ? -14.348 6.407 24.673 1.00 96.38 161 LEU A C 1
ATOM 1233 O O . LEU A 1 161 ? -15.165 5.890 25.439 1.00 96.38 161 LEU A O 1
ATOM 1237 N N . PRO A 1 162 ? -14.276 7.750 24.541 1.00 94.12 162 PRO A N 1
ATOM 1238 C CA . PRO A 1 162 ? -13.367 8.540 23.695 1.00 94.12 162 PRO A CA 1
ATOM 1239 C C . PRO A 1 162 ? -12.003 8.853 24.338 1.00 94.12 162 PRO A C 1
ATOM 1241 O O . PRO A 1 162 ? -11.153 9.461 23.693 1.00 94.12 162 PRO A O 1
ATOM 1244 N N . ASN A 1 163 ? -11.794 8.501 25.610 1.00 94.94 163 ASN A N 1
ATOM 1245 C CA . ASN A 1 163 ? -10.554 8.777 26.341 1.00 94.94 163 ASN A CA 1
ATOM 1246 C C . ASN A 1 163 ? -9.719 7.500 26.438 1.00 94.94 163 ASN A C 1
ATOM 1248 O O . ASN A 1 163 ? -9.795 6.786 27.438 1.00 94.94 163 ASN A O 1
ATOM 1252 N N . VAL A 1 164 ? -8.949 7.226 25.386 1.00 96.81 164 VAL A N 1
ATOM 1253 C CA . VAL A 1 164 ? -8.155 5.999 25.257 1.00 96.81 164 VAL A CA 1
ATOM 1254 C C . VAL A 1 164 ? -7.165 5.882 26.412 1.00 96.81 164 VAL A C 1
ATOM 1256 O O . VAL A 1 164 ? -6.393 6.801 26.679 1.00 96.81 164 VAL A O 1
ATOM 1259 N N . VAL A 1 165 ? -7.204 4.743 27.103 1.00 95.50 165 VAL A N 1
ATOM 1260 C CA . VAL A 1 165 ? -6.330 4.463 28.251 1.00 95.50 165 VAL A CA 1
ATOM 1261 C C . VAL A 1 165 ? -5.189 3.542 27.846 1.00 95.50 165 VAL A C 1
ATOM 1263 O O . VAL A 1 165 ? -4.067 3.705 28.322 1.00 95.50 165 VAL A O 1
ATOM 1266 N N . SER A 1 166 ? -5.468 2.552 27.000 1.00 95.69 166 SER A N 1
ATOM 1267 C CA . SER A 1 166 ? -4.459 1.616 26.522 1.00 95.69 166 SER A CA 1
ATOM 1268 C C . SER A 1 166 ? -4.848 0.979 25.194 1.00 95.69 166 SER A C 1
ATOM 1270 O O . SER A 1 166 ? -6.014 0.951 24.794 1.00 95.69 166 SER A O 1
ATOM 1272 N N . CYS A 1 167 ? -3.838 0.422 24.535 1.00 97.25 167 CYS A N 1
ATOM 1273 C CA . CYS A 1 167 ? -3.979 -0.445 23.381 1.00 97.25 167 CYS A CA 1
ATOM 1274 C C . CYS A 1 167 ? -3.363 -1.804 23.704 1.00 97.25 167 CYS A C 1
ATOM 1276 O O . CYS A 1 167 ? -2.290 -1.887 24.299 1.00 97.25 167 CYS A O 1
ATOM 1278 N N . ARG A 1 168 ? -4.021 -2.883 23.288 1.00 96.31 168 ARG A N 1
ATOM 1279 C CA . ARG A 1 168 ? -3.512 -4.253 23.442 1.00 96.31 168 ARG A CA 1
ATOM 1280 C C . ARG A 1 168 ? -3.498 -4.962 22.102 1.00 96.31 168 ARG A C 1
ATOM 1282 O O . ARG A 1 168 ? -4.378 -4.726 21.283 1.00 96.31 168 ARG A O 1
ATOM 1289 N N . MET A 1 169 ? -2.565 -5.887 21.913 1.00 96.69 169 MET A N 1
ATOM 1290 C CA . MET A 1 169 ? -2.573 -6.763 20.740 1.00 96.69 169 MET A CA 1
ATOM 1291 C C . MET A 1 169 ? -3.883 -7.553 20.675 1.00 96.69 169 MET A C 1
ATOM 1293 O O . MET A 1 169 ? -4.292 -8.178 21.663 1.00 96.69 169 MET A O 1
ATOM 1297 N N . LEU A 1 170 ? -4.531 -7.529 19.511 1.00 96.06 170 LEU A N 1
ATOM 1298 C CA . LEU A 1 170 ? -5.710 -8.337 19.243 1.00 96.06 170 LEU A CA 1
ATOM 1299 C C . LEU A 1 170 ? -5.329 -9.817 19.336 1.00 96.06 170 LEU A C 1
ATOM 1301 O O . LEU A 1 170 ? -4.400 -10.281 18.673 1.00 96.06 170 LEU A O 1
ATOM 1305 N N . LYS A 1 171 ? -6.063 -10.565 20.160 1.00 94.44 171 LYS A N 1
ATOM 1306 C CA . LYS A 1 171 ? -5.904 -12.014 20.291 1.00 94.44 171 LYS A CA 1
ATOM 1307 C C . LYS A 1 171 ? -6.995 -12.702 19.495 1.00 94.44 171 LYS A C 1
ATOM 1309 O O . LYS A 1 171 ? -8.173 -12.442 19.719 1.00 94.44 171 LYS A O 1
ATOM 1314 N N . SER A 1 172 ? -6.607 -13.620 18.620 1.00 91.50 172 SER A N 1
ATOM 1315 C CA . SER A 1 172 ? -7.539 -14.451 17.870 1.00 91.50 172 SER A CA 1
ATOM 1316 C C . SER A 1 172 ? -7.042 -15.895 17.835 1.00 91.50 172 SER A C 1
ATOM 1318 O O . SER A 1 172 ? -5.843 -16.119 17.676 1.00 91.50 172 SER A O 1
ATOM 1320 N N . PRO A 1 173 ? -7.932 -16.891 17.978 1.00 89.69 173 PRO A N 1
ATOM 1321 C CA . PRO A 1 173 ? -7.547 -18.295 17.875 1.00 89.69 173 PRO A CA 1
ATOM 1322 C C . PRO A 1 173 ? -7.254 -18.725 16.430 1.00 89.69 173 PRO A C 1
ATOM 1324 O O . PRO A 1 173 ? -6.593 -19.737 16.227 1.00 89.69 173 PRO A O 1
ATOM 1327 N N . LYS A 1 174 ? -7.759 -17.983 15.434 1.00 90.31 174 LYS A N 1
ATOM 1328 C CA . LYS A 1 174 ? -7.679 -18.355 14.012 1.00 90.31 174 LYS A CA 1
ATOM 1329 C C . LYS A 1 174 ? -6.495 -17.728 13.279 1.00 90.31 174 LYS A C 1
ATOM 1331 O O . LYS A 1 174 ? -6.067 -18.260 12.263 1.00 90.31 174 LYS A O 1
ATOM 1336 N N . ARG A 1 175 ? -5.987 -16.592 13.763 1.00 88.44 175 ARG A N 1
ATOM 1337 C CA . ARG A 1 175 ? -4.969 -15.797 13.062 1.00 88.44 175 ARG A CA 1
ATOM 1338 C C . ARG A 1 175 ? -3.889 -15.316 14.020 1.00 88.44 175 ARG A C 1
ATOM 1340 O O . ARG A 1 175 ? -4.173 -14.983 15.171 1.00 88.44 175 ARG A O 1
ATOM 1347 N N . ARG A 1 176 ? -2.649 -15.320 13.532 1.00 91.50 176 ARG A N 1
ATOM 1348 C CA . ARG A 1 176 ? -1.482 -14.824 14.268 1.00 91.50 176 ARG A CA 1
ATOM 1349 C C . ARG A 1 176 ? -1.501 -13.297 14.289 1.00 91.50 176 ARG A C 1
ATOM 1351 O O . ARG A 1 176 ? -2.065 -12.678 13.397 1.00 91.50 176 ARG A O 1
ATOM 1358 N N . ASN A 1 177 ? -0.897 -12.720 15.317 1.00 95.94 177 ASN A N 1
ATOM 1359 C CA . ASN A 1 177 ? -0.682 -11.285 15.443 1.00 95.94 177 ASN A CA 1
ATOM 1360 C C . ASN A 1 177 ? 0.600 -11.091 16.278 1.00 95.94 177 ASN A C 1
ATOM 1362 O O . ASN A 1 177 ? 0.645 -11.603 17.405 1.00 95.94 177 ASN A O 1
ATOM 1366 N N . PRO A 1 178 ? 1.653 -10.435 15.760 1.00 95.94 178 PRO A N 1
ATOM 1367 C CA . PRO A 1 178 ? 1.730 -9.751 14.464 1.00 95.94 178 PRO A CA 1
ATOM 1368 C C . PRO A 1 178 ? 1.667 -10.687 13.245 1.00 95.94 178 PRO A C 1
ATOM 1370 O O . PRO A 1 178 ? 1.836 -11.903 13.370 1.00 95.94 178 PRO A O 1
ATOM 1373 N N . VAL A 1 179 ? 1.415 -10.093 12.080 1.00 94.62 179 VAL A N 1
ATOM 1374 C CA . VAL A 1 179 ? 1.376 -10.738 10.758 1.00 94.62 179 VAL A CA 1
ATOM 1375 C C . VAL A 1 179 ? 2.577 -10.274 9.926 1.00 94.62 179 VAL A C 1
ATOM 1377 O O . VAL A 1 179 ? 3.107 -9.181 10.136 1.00 94.62 179 VAL A O 1
ATOM 1380 N N . GLU A 1 180 ? 3.038 -11.108 8.998 1.00 94.25 180 GLU A N 1
ATOM 1381 C CA . GLU A 1 180 ? 4.131 -10.792 8.079 1.00 94.25 180 GLU A CA 1
ATOM 1382 C C . GLU A 1 180 ? 3.807 -9.567 7.198 1.00 94.25 180 GLU A C 1
ATOM 1384 O O . GLU A 1 180 ? 2.701 -9.428 6.676 1.00 94.25 180 GLU A O 1
ATOM 1389 N N . TYR A 1 181 ? 4.782 -8.669 7.020 1.00 94.50 181 TYR A N 1
ATOM 1390 C CA . TYR A 1 181 ? 4.597 -7.378 6.334 1.00 94.50 181 TYR A CA 1
ATOM 1391 C C . TYR A 1 181 ? 4.199 -7.495 4.854 1.00 94.50 181 TYR A C 1
ATOM 1393 O O . TYR A 1 181 ? 3.539 -6.616 4.300 1.00 94.50 181 TYR A O 1
ATOM 1401 N N . SER A 1 182 ? 4.569 -8.599 4.215 1.00 93.38 182 SER A N 1
ATOM 1402 C CA . SER A 1 182 ? 4.233 -8.953 2.833 1.00 93.38 182 SER A CA 1
ATOM 1403 C C . SER A 1 182 ? 2.737 -9.177 2.594 1.00 93.38 182 SER A C 1
ATOM 1405 O O . SER A 1 182 ? 2.289 -9.053 1.457 1.00 93.38 182 SER A O 1
ATOM 1407 N N . LEU A 1 183 ? 1.958 -9.486 3.640 1.00 92.62 183 LEU A N 1
ATOM 1408 C CA . LEU A 1 183 ? 0.513 -9.736 3.552 1.00 92.62 183 LEU A CA 1
ATOM 1409 C C . LEU A 1 183 ? -0.334 -8.462 3.600 1.00 92.62 183 LEU A C 1
ATOM 1411 O O . LEU A 1 183 ? -1.555 -8.529 3.473 1.00 92.62 183 LEU A O 1
ATOM 1415 N N . ARG A 1 184 ? 0.291 -7.299 3.800 1.00 93.44 184 ARG A N 1
ATOM 1416 C CA . ARG A 1 184 ? -0.433 -6.032 3.858 1.00 93.44 184 ARG A CA 1
ATOM 1417 C C . ARG A 1 184 ? -1.090 -5.698 2.505 1.00 93.44 184 ARG A C 1
ATOM 1419 O O . ARG A 1 184 ? -0.508 -5.996 1.452 1.00 93.44 184 ARG A O 1
ATOM 1426 N N . PRO A 1 185 ? -2.261 -5.042 2.506 1.00 91.88 185 PRO A N 1
ATOM 1427 C CA . PRO A 1 185 ? -2.809 -4.426 1.305 1.00 91.88 185 PRO A CA 1
ATOM 1428 C C . PRO A 1 185 ? -1.798 -3.489 0.639 1.00 91.88 185 PRO A C 1
ATOM 1430 O O . PRO A 1 185 ? -1.061 -2.773 1.319 1.00 91.88 185 PRO A O 1
ATOM 1433 N N . PHE A 1 186 ? -1.757 -3.517 -0.691 1.00 89.25 186 PHE A N 1
ATOM 1434 C CA . PHE A 1 186 ? -0.972 -2.565 -1.473 1.00 89.25 186 PHE A CA 1
ATOM 1435 C C . PHE A 1 186 ? -1.553 -1.157 -1.284 1.00 89.25 186 PHE A C 1
ATOM 1437 O O . PHE A 1 186 ? -2.772 -0.990 -1.321 1.00 89.25 186 PHE A O 1
ATOM 1444 N N . ASN A 1 187 ? -0.703 -0.166 -1.013 1.00 86.75 187 ASN A N 1
ATOM 1445 C CA . ASN A 1 187 ? -1.133 1.182 -0.634 1.00 86.75 187 ASN A CA 1
ATOM 1446 C C . ASN A 1 187 ? -0.422 2.273 -1.448 1.00 86.75 187 ASN A C 1
ATOM 1448 O O . ASN A 1 187 ? 0.514 1.993 -2.192 1.00 86.75 187 ASN A O 1
ATOM 1452 N N . MET A 1 188 ? -0.862 3.526 -1.293 1.00 86.69 188 MET A N 1
ATOM 1453 C CA . MET A 1 188 ? -0.349 4.649 -2.090 1.00 86.69 188 MET A CA 1
ATOM 1454 C C . MET A 1 188 ? 1.136 4.948 -1.861 1.00 86.69 188 MET A C 1
ATOM 1456 O O . MET A 1 188 ? 1.825 5.318 -2.804 1.00 86.69 188 MET A O 1
ATOM 1460 N N . MET A 1 189 ? 1.658 4.714 -0.654 1.00 88.50 189 MET A N 1
ATOM 1461 C CA . MET A 1 189 ? 3.094 4.860 -0.384 1.00 88.50 189 MET A CA 1
ATOM 1462 C C . MET A 1 189 ? 3.913 3.804 -1.132 1.00 88.50 189 MET A C 1
ATOM 1464 O O . MET A 1 189 ? 4.947 4.114 -1.717 1.00 88.50 189 MET A O 1
ATOM 1468 N N . GLU A 1 190 ? 3.443 2.552 -1.142 1.00 90.62 190 GLU A N 1
ATOM 1469 C CA . GLU A 1 190 ? 4.049 1.461 -1.914 1.00 90.62 190 GLU A CA 1
ATOM 1470 C C . GLU A 1 190 ? 3.963 1.733 -3.419 1.00 90.62 190 GLU A C 1
ATOM 1472 O O . GLU A 1 190 ? 4.928 1.489 -4.140 1.00 90.62 190 GLU A O 1
ATOM 1477 N N . PHE A 1 191 ? 2.857 2.316 -3.882 1.00 90.75 191 PHE A N 1
ATOM 1478 C CA . PHE A 1 191 ? 2.686 2.748 -5.266 1.00 90.75 191 PHE A CA 1
ATOM 1479 C C . PHE A 1 191 ? 3.647 3.877 -5.657 1.00 90.75 191 PHE A C 1
ATOM 1481 O O . PHE A 1 191 ? 4.332 3.770 -6.671 1.00 90.75 191 PHE A O 1
ATOM 1488 N N . GLY A 1 192 ? 3.772 4.922 -4.834 1.00 90.88 192 GLY A N 1
ATOM 1489 C CA . GLY A 1 192 ? 4.733 6.003 -5.065 1.00 90.88 192 GLY A CA 1
ATOM 1490 C C . GLY A 1 192 ? 6.176 5.494 -5.077 1.00 90.88 192 GLY A C 1
ATOM 1491 O O . GLY A 1 192 ? 6.962 5.850 -5.951 1.00 90.88 192 GLY A O 1
ATOM 1492 N N . ALA A 1 193 ? 6.516 4.585 -4.161 1.00 92.25 193 ALA A N 1
ATOM 1493 C CA . ALA A 1 193 ? 7.832 3.960 -4.109 1.00 92.25 193 ALA A CA 1
ATOM 1494 C C . ALA A 1 193 ? 8.121 3.060 -5.326 1.00 92.25 193 ALA A C 1
ATOM 1496 O O . ALA A 1 193 ? 9.240 3.069 -5.843 1.00 92.25 193 ALA A O 1
ATOM 1497 N N . LEU A 1 194 ? 7.117 2.317 -5.806 1.00 94.06 194 LEU A N 1
ATOM 1498 C CA . LEU A 1 194 ? 7.189 1.535 -7.040 1.00 94.06 194 LEU A CA 1
ATOM 1499 C C . LEU A 1 194 ? 7.505 2.437 -8.241 1.00 94.06 194 LEU A C 1
ATOM 1501 O O . LEU A 1 194 ? 8.413 2.128 -9.010 1.00 94.06 194 LEU A O 1
ATOM 1505 N N . ILE A 1 195 ? 6.800 3.561 -8.379 1.00 93.12 195 ILE A N 1
ATOM 1506 C CA . ILE A 1 195 ? 7.027 4.524 -9.462 1.00 93.12 195 ILE A CA 1
ATOM 1507 C C . ILE A 1 195 ? 8.437 5.108 -9.375 1.00 93.12 195 ILE A C 1
ATOM 1509 O O . ILE A 1 195 ? 9.224 4.958 -10.305 1.00 93.12 195 ILE A O 1
ATOM 1513 N N . GLU A 1 196 ? 8.781 5.735 -8.253 1.00 92.00 196 GLU A N 1
ATOM 1514 C CA . GLU A 1 196 ? 10.010 6.524 -8.144 1.00 92.00 196 GLU A CA 1
ATOM 1515 C C . GLU A 1 196 ? 11.277 5.663 -8.138 1.00 92.00 196 GLU A C 1
ATOM 1517 O O . GLU A 1 196 ? 12.254 5.980 -8.815 1.00 92.00 196 GLU A O 1
ATOM 1522 N N . VAL A 1 197 ? 11.286 4.565 -7.377 1.00 93.88 197 VAL A N 1
ATOM 1523 C CA . VAL A 1 197 ? 12.499 3.751 -7.213 1.00 93.88 197 VAL A CA 1
ATOM 1524 C C . VAL A 1 197 ? 12.621 2.718 -8.322 1.00 93.88 197 VAL A C 1
ATOM 1526 O O . VAL A 1 197 ? 13.685 2.593 -8.932 1.00 93.88 197 VAL A O 1
ATOM 1529 N N . LEU A 1 198 ? 11.547 1.972 -8.592 1.00 95.50 198 LEU A N 1
ATOM 1530 C CA . LEU A 1 198 ? 11.615 0.867 -9.540 1.00 95.50 198 LEU A CA 1
ATOM 1531 C C . LEU A 1 198 ? 11.446 1.353 -10.979 1.00 95.50 198 LEU A C 1
ATOM 1533 O O . LEU A 1 198 ? 12.322 1.087 -11.795 1.00 95.50 198 LEU A O 1
ATOM 1537 N N . LEU A 1 199 ? 10.358 2.060 -11.302 1.00 95.94 199 LEU A N 1
ATOM 1538 C CA . LEU A 1 199 ? 10.047 2.419 -12.691 1.00 95.94 199 LEU A CA 1
ATOM 1539 C C . LEU A 1 199 ? 10.924 3.567 -13.210 1.00 95.94 199 LEU A C 1
ATOM 1541 O O . LEU A 1 199 ? 11.637 3.393 -14.197 1.00 95.94 199 LEU A O 1
ATOM 1545 N N . HIS A 1 200 ? 10.920 4.715 -12.530 1.00 94.69 200 HIS A N 1
ATOM 1546 C CA . HIS A 1 200 ? 11.698 5.902 -12.904 1.00 94.69 200 HIS A CA 1
ATOM 1547 C C . HIS A 1 200 ? 13.201 5.748 -12.636 1.00 94.69 200 HIS A C 1
ATOM 1549 O O . HIS A 1 200 ? 14.008 6.416 -13.281 1.00 94.69 200 HIS A O 1
ATOM 1555 N N . GLY A 1 201 ? 13.575 4.893 -11.681 1.00 94.56 201 GLY A N 1
ATOM 1556 C CA . GLY A 1 201 ? 14.962 4.589 -11.346 1.00 94.56 201 GLY A CA 1
ATOM 1557 C C . GLY A 1 201 ? 15.482 3.377 -12.114 1.00 94.56 201 GLY A C 1
ATOM 1558 O O . GLY A 1 201 ? 16.025 3.498 -13.210 1.00 94.56 201 GLY A O 1
ATOM 1559 N N . VAL A 1 202 ? 15.322 2.195 -11.518 1.00 96.06 202 VAL A N 1
ATOM 1560 C CA . VAL A 1 202 ? 15.972 0.946 -11.953 1.00 96.06 202 VAL A CA 1
ATOM 1561 C C . VAL A 1 202 ? 15.596 0.535 -13.384 1.00 96.06 202 VAL A C 1
ATOM 1563 O O . VAL A 1 202 ? 16.458 0.125 -14.165 1.00 96.06 202 VAL A O 1
ATOM 1566 N N . VAL A 1 203 ? 14.312 0.606 -13.733 1.00 97.19 203 VAL A N 1
ATOM 1567 C CA . VAL A 1 203 ? 13.797 0.175 -15.039 1.00 97.19 203 VAL A CA 1
ATOM 1568 C C . VAL A 1 203 ? 14.143 1.193 -16.111 1.00 97.19 203 VAL A C 1
ATOM 1570 O O . VAL A 1 203 ? 14.626 0.802 -17.168 1.00 97.19 203 VAL A O 1
ATOM 1573 N N . GLU A 1 204 ? 13.934 2.484 -15.859 1.00 96.06 204 GLU A N 1
ATOM 1574 C CA . GLU A 1 204 ? 14.290 3.529 -16.816 1.00 96.06 204 GLU A CA 1
ATOM 1575 C C . GLU A 1 204 ? 15.792 3.513 -17.133 1.00 96.06 204 GLU A C 1
ATOM 1577 O O . GLU A 1 204 ? 16.163 3.536 -18.306 1.00 96.06 204 GLU A O 1
ATOM 1582 N N . GLU A 1 205 ? 16.657 3.388 -16.120 1.00 96.31 205 GLU A N 1
ATOM 1583 C CA . GLU A 1 205 ? 18.112 3.315 -16.315 1.00 96.31 205 GLU A CA 1
ATOM 1584 C C . GLU A 1 205 ? 18.511 2.150 -17.233 1.00 96.31 205 GLU A C 1
ATOM 1586 O O . GLU A 1 205 ? 19.406 2.285 -18.071 1.00 96.31 205 GLU A O 1
ATOM 1591 N N . LYS A 1 206 ? 17.841 1.001 -17.093 1.00 97.19 206 LYS A N 1
ATOM 1592 C CA . LYS A 1 206 ? 18.252 -0.248 -17.741 1.00 97.19 206 LYS A CA 1
ATOM 1593 C C . LYS A 1 206 ? 17.527 -0.564 -19.043 1.00 97.19 206 LYS A C 1
ATOM 1595 O O . LYS A 1 206 ? 18.129 -1.139 -19.944 1.00 97.19 206 LYS A O 1
ATOM 1600 N N . LEU A 1 207 ? 16.243 -0.237 -19.131 1.00 97.38 207 LEU A N 1
ATOM 1601 C CA . LEU A 1 207 ? 15.346 -0.597 -20.231 1.00 97.38 207 LEU A CA 1
ATOM 1602 C C . LEU A 1 207 ? 14.755 0.624 -20.942 1.00 97.38 207 LEU A C 1
ATOM 1604 O O . LEU A 1 207 ? 14.126 0.458 -21.983 1.00 97.38 207 LEU A O 1
ATOM 1608 N N . GLY A 1 208 ? 14.972 1.844 -20.443 1.00 96.25 208 GLY A N 1
ATOM 1609 C CA . GLY A 1 208 ? 14.386 3.057 -21.015 1.00 96.25 208 GLY A CA 1
ATOM 1610 C C . GLY A 1 208 ? 14.698 3.256 -22.499 1.00 96.25 208 GLY A C 1
ATOM 1611 O O . GLY A 1 208 ? 13.822 3.667 -23.258 1.00 96.25 208 GLY A O 1
ATOM 1612 N N . PHE A 1 209 ? 15.915 2.922 -22.946 1.00 95.12 209 PHE A N 1
ATOM 1613 C CA . PHE A 1 209 ? 16.282 3.000 -24.366 1.00 95.12 209 PHE A CA 1
ATOM 1614 C C . PHE A 1 209 ? 15.469 2.016 -25.224 1.00 95.12 209 PHE A C 1
ATOM 1616 O O . PHE A 1 209 ? 14.922 2.414 -26.249 1.00 95.12 209 PHE A O 1
ATOM 1623 N N . LEU A 1 210 ? 15.337 0.769 -24.764 1.00 95.69 210 LEU A N 1
ATOM 1624 C CA . LEU A 1 210 ? 14.633 -0.308 -25.458 1.00 95.69 210 LEU A CA 1
ATOM 1625 C C . LEU A 1 210 ? 13.140 0.000 -25.551 1.00 95.69 210 LEU A C 1
ATOM 1627 O O . LEU A 1 210 ? 12.548 -0.145 -26.616 1.00 95.69 210 LEU A O 1
ATOM 1631 N N . LEU A 1 211 ? 12.537 0.480 -24.460 1.00 96.19 211 LEU A N 1
ATOM 1632 C CA . LEU A 1 211 ? 11.121 0.855 -24.434 1.00 96.19 211 LEU A CA 1
ATOM 1633 C C . LEU A 1 211 ? 10.817 1.984 -25.426 1.00 96.19 211 LEU A C 1
ATOM 1635 O O . LEU A 1 211 ? 9.841 1.906 -26.169 1.00 96.19 211 LEU A O 1
ATOM 1639 N N . ARG A 1 212 ? 11.687 2.998 -25.508 1.00 94.88 212 ARG A N 1
ATOM 1640 C CA . ARG A 1 212 ? 11.536 4.091 -26.483 1.00 94.88 212 ARG A CA 1
ATOM 1641 C C . ARG A 1 212 ? 11.696 3.616 -27.920 1.00 94.88 212 ARG A C 1
ATOM 1643 O O . ARG A 1 212 ? 10.977 4.103 -28.782 1.00 94.88 212 ARG A O 1
ATOM 1650 N N . GLU A 1 213 ? 12.629 2.708 -28.179 1.00 94.50 213 GLU A N 1
ATOM 1651 C CA . GLU A 1 213 ? 12.839 2.145 -29.515 1.00 94.50 213 GLU A CA 1
ATOM 1652 C C . GLU A 1 213 ? 11.649 1.283 -29.952 1.00 94.50 213 GLU A C 1
ATOM 1654 O O . GLU A 1 213 ? 11.165 1.417 -31.070 1.00 94.50 213 GLU A O 1
ATOM 1659 N N . SER A 1 214 ? 11.131 0.464 -29.037 1.00 95.06 214 SER A N 1
ATOM 1660 C CA . SER A 1 214 ? 10.083 -0.519 -29.331 1.00 95.06 214 SER A CA 1
ATOM 1661 C C . SER A 1 214 ? 8.683 0.095 -29.361 1.00 95.06 214 SER A C 1
ATOM 1663 O O . SER A 1 214 ? 7.848 -0.296 -30.172 1.00 95.06 214 SER A O 1
ATOM 1665 N N . PHE A 1 215 ? 8.411 1.056 -28.473 1.00 94.50 215 PHE A N 1
ATOM 1666 C CA . PHE A 1 215 ? 7.062 1.578 -28.230 1.00 94.50 215 PHE A CA 1
ATOM 1667 C C . PHE A 1 215 ? 6.946 3.100 -28.383 1.00 94.50 215 PHE A C 1
ATOM 1669 O O . PHE A 1 215 ? 5.841 3.634 -28.290 1.00 94.50 215 PHE A O 1
ATOM 1676 N N . GLY A 1 216 ? 8.056 3.814 -28.602 1.00 93.56 216 GLY A N 1
ATOM 1677 C CA . GLY A 1 216 ? 8.096 5.277 -28.735 1.00 93.56 216 GLY A CA 1
ATOM 1678 C C . GLY A 1 216 ? 8.088 6.056 -27.412 1.00 93.56 216 GLY A C 1
ATOM 1679 O O . GLY A 1 216 ? 8.209 7.283 -27.420 1.00 93.56 216 GLY A O 1
ATOM 1680 N N . ILE A 1 217 ? 7.961 5.369 -26.274 1.00 94.75 217 ILE A N 1
ATOM 1681 C CA . ILE A 1 217 ? 7.709 5.937 -24.940 1.00 94.75 217 ILE A CA 1
ATOM 1682 C C . ILE A 1 217 ? 8.310 5.023 -23.852 1.00 94.75 217 ILE A C 1
ATOM 1684 O O . ILE A 1 217 ? 8.556 3.846 -24.099 1.00 94.75 217 ILE A O 1
ATOM 1688 N N . SER A 1 218 ? 8.569 5.548 -22.652 1.00 95.25 218 SER A N 1
ATOM 1689 C CA . SER A 1 218 ? 9.022 4.767 -21.487 1.00 95.25 218 SER A CA 1
ATOM 1690 C C . SER A 1 218 ? 8.313 5.230 -20.208 1.00 95.25 218 SER A C 1
ATOM 1692 O O . SER A 1 218 ? 7.361 6.008 -20.283 1.00 95.25 218 SER A O 1
ATOM 1694 N N . TYR A 1 219 ? 8.734 4.742 -19.038 1.00 93.75 219 TYR A N 1
ATOM 1695 C CA . TYR A 1 219 ? 8.146 5.157 -17.759 1.00 93.75 219 TYR A CA 1
ATOM 1696 C C . TYR A 1 219 ? 8.603 6.543 -17.296 1.00 93.75 219 TYR A C 1
ATOM 1698 O O . TYR A 1 219 ? 7.881 7.181 -16.543 1.00 93.75 219 TYR A O 1
ATOM 1706 N N . ALA A 1 220 ? 9.773 7.026 -17.725 1.00 92.50 220 ALA A N 1
ATOM 1707 C CA . ALA A 1 220 ? 10.297 8.321 -17.298 1.00 92.50 220 ALA A CA 1
ATOM 1708 C C . ALA A 1 220 ? 10.979 9.107 -18.429 1.00 92.50 220 ALA A C 1
ATOM 1710 O O . ALA A 1 220 ? 11.316 8.597 -19.496 1.00 92.50 220 ALA A O 1
ATOM 1711 N N . ASN A 1 221 ? 11.220 10.400 -18.189 1.00 87.31 221 ASN A N 1
ATOM 1712 C CA . ASN A 1 221 ? 11.835 11.330 -19.148 1.00 87.31 221 ASN A CA 1
ATOM 1713 C C . ASN A 1 221 ? 11.103 11.368 -20.506 1.00 87.31 221 ASN A C 1
ATOM 1715 O O . ASN A 1 221 ? 11.730 11.312 -21.571 1.00 87.31 221 ASN A O 1
ATOM 1719 N N . CYS A 1 222 ? 9.773 11.416 -20.476 1.00 84.25 222 CYS A N 1
ATOM 1720 C CA . CYS A 1 222 ? 8.942 11.394 -21.675 1.00 84.25 222 CYS A CA 1
ATOM 1721 C C . CYS A 1 222 ? 8.643 12.810 -22.177 1.00 84.25 222 CYS A C 1
ATOM 1723 O O . CYS A 1 222 ? 8.655 13.783 -21.419 1.00 84.25 222 CYS A O 1
ATOM 1725 N N . LYS A 1 223 ? 8.384 12.943 -23.481 1.00 79.31 223 LYS A N 1
ATOM 1726 C CA . LYS A 1 223 ? 7.987 14.230 -24.065 1.00 79.31 223 LYS A CA 1
ATOM 1727 C C . LYS A 1 223 ? 6.575 14.574 -23.595 1.00 79.31 223 LYS A C 1
ATOM 1729 O O . LYS A 1 223 ? 5.713 13.705 -23.567 1.00 79.31 223 LYS A O 1
ATOM 1734 N N . GLU A 1 224 ? 6.356 15.836 -23.231 1.00 81.00 224 GLU A N 1
ATOM 1735 C CA . GLU A 1 224 ? 5.030 16.355 -22.848 1.00 81.00 224 GLU A CA 1
ATOM 1736 C C . GLU A 1 224 ? 4.383 15.623 -21.650 1.00 81.00 224 GLU A C 1
ATOM 1738 O O . GLU A 1 224 ? 3.174 15.692 -21.469 1.00 81.00 224 GLU A O 1
ATOM 1743 N N . ASN A 1 225 ? 5.189 14.956 -20.808 1.00 76.50 225 ASN A N 1
ATOM 1744 C CA . ASN A 1 225 ? 4.757 14.136 -19.662 1.00 76.50 225 ASN A CA 1
ATOM 1745 C C . ASN A 1 225 ? 3.835 12.956 -20.011 1.00 76.50 225 ASN A C 1
ATOM 1747 O O . ASN A 1 225 ? 3.222 12.370 -19.124 1.00 76.50 225 ASN A O 1
ATOM 1751 N N . LEU A 1 226 ? 3.770 12.566 -21.283 1.00 88.19 226 LEU A N 1
ATOM 1752 C CA . LEU A 1 226 ? 3.109 11.338 -21.699 1.00 88.19 226 LEU A CA 1
ATOM 1753 C C . LEU A 1 226 ? 4.101 10.197 -21.488 1.00 88.19 226 LEU A C 1
ATOM 1755 O O . LEU A 1 226 ? 4.932 9.949 -22.359 1.00 88.19 226 LEU A O 1
ATOM 1759 N N . CYS A 1 227 ? 4.066 9.569 -20.313 1.00 93.44 227 CYS A N 1
ATOM 1760 C CA . CYS A 1 227 ? 4.825 8.358 -19.984 1.00 93.44 227 CYS A CA 1
ATOM 1761 C C . CYS A 1 227 ? 3.916 7.132 -19.962 1.00 93.44 227 CYS A C 1
ATOM 1763 O O . CYS A 1 227 ? 2.705 7.281 -19.874 1.00 93.44 227 CYS A O 1
ATOM 1765 N N . LEU A 1 228 ? 4.487 5.931 -20.072 1.00 94.94 228 LEU A N 1
ATOM 1766 C CA . LEU A 1 228 ? 3.716 4.691 -19.970 1.00 94.94 228 LEU A CA 1
ATOM 1767 C C . LEU A 1 228 ? 2.904 4.675 -18.674 1.00 94.94 228 LEU A C 1
ATOM 1769 O O . LEU A 1 228 ? 3.460 4.861 -17.590 1.00 94.94 228 LEU A O 1
ATOM 1773 N N . ASP A 1 229 ? 1.610 4.412 -18.812 1.00 93.12 229 ASP A N 1
ATOM 1774 C CA . ASP A 1 229 ? 0.744 4.114 -17.681 1.00 93.12 229 ASP A CA 1
ATOM 1775 C C . ASP A 1 229 ? 0.863 2.625 -17.334 1.00 93.12 229 ASP A C 1
ATOM 1777 O O . ASP A 1 229 ? 1.466 1.831 -18.071 1.00 93.12 229 ASP A O 1
ATOM 1781 N N . PHE A 1 230 ? 0.317 2.218 -16.198 1.00 94.44 230 PHE A N 1
ATOM 1782 C CA . PHE A 1 230 ? 0.329 0.827 -15.798 1.00 94.44 230 PHE A CA 1
ATOM 1783 C C . PHE A 1 230 ? -0.817 0.468 -14.863 1.00 94.44 230 PHE A C 1
ATOM 1785 O O . PHE A 1 230 ? -1.264 1.256 -14.036 1.00 94.44 230 PHE A O 1
ATOM 1792 N N . PHE A 1 231 ? -1.237 -0.793 -14.930 1.00 93.00 231 PHE A N 1
ATOM 1793 C CA . PHE A 1 231 ? -1.983 -1.407 -13.837 1.00 93.00 231 PHE A CA 1
ATOM 1794 C C . PHE A 1 231 ? -1.145 -2.503 -13.194 1.00 93.00 231 PHE A C 1
ATOM 1796 O O . PHE A 1 231 ? -0.177 -3.014 -13.769 1.00 93.00 231 PHE A O 1
ATOM 1803 N N . THR A 1 232 ? -1.522 -2.865 -11.972 1.00 93.88 232 THR A N 1
ATOM 1804 C CA . THR A 1 232 ? -0.796 -3.858 -11.192 1.00 93.88 232 THR A CA 1
ATOM 1805 C C . THR A 1 232 ? -1.658 -5.077 -10.889 1.00 93.88 232 THR A C 1
ATOM 1807 O O . THR A 1 232 ? -2.875 -4.984 -10.731 1.00 93.88 232 THR A O 1
ATOM 1810 N N . THR A 1 233 ? -1.034 -6.252 -10.822 1.00 94.31 233 THR A N 1
ATOM 1811 C CA . THR A 1 233 ? -1.701 -7.502 -10.434 1.00 94.31 233 THR A CA 1
ATOM 1812 C C . THR A 1 233 ? -0.880 -8.201 -9.356 1.00 94.31 233 THR A C 1
ATOM 1814 O O . THR A 1 233 ? 0.226 -8.674 -9.643 1.00 94.31 233 THR A O 1
ATOM 1817 N N . PRO A 1 234 ? -1.361 -8.256 -8.100 1.00 92.81 234 PRO A N 1
ATOM 1818 C CA . PRO A 1 234 ? -0.618 -8.884 -7.017 1.00 92.81 234 PRO A CA 1
ATOM 1819 C C . PRO A 1 234 ? -0.549 -10.395 -7.222 1.00 92.81 234 PRO A C 1
ATOM 1821 O O . PRO A 1 234 ? -1.540 -11.045 -7.554 1.00 92.81 234 PRO A O 1
ATOM 1824 N N . VAL A 1 235 ? 0.625 -10.972 -6.980 1.00 92.50 235 VAL A N 1
ATOM 1825 C CA . VAL A 1 235 ? 0.789 -12.425 -6.953 1.00 92.50 235 VAL A CA 1
ATOM 1826 C C . VAL A 1 235 ? 0.543 -12.903 -5.530 1.00 92.50 235 VAL A C 1
ATOM 1828 O O . VAL A 1 235 ? 1.193 -12.446 -4.588 1.00 92.50 235 VAL A O 1
ATOM 1831 N N . SER A 1 236 ? -0.391 -13.841 -5.370 1.00 87.88 236 SER A N 1
ATOM 1832 C CA . SER A 1 236 ? -0.703 -14.422 -4.064 1.00 87.88 236 SER A CA 1
ATOM 1833 C C . SER A 1 236 ? 0.548 -15.011 -3.411 1.00 87.88 236 SER A C 1
ATOM 1835 O O . SER A 1 236 ? 1.258 -15.820 -4.013 1.00 87.88 236 SER A O 1
ATOM 1837 N N . THR A 1 237 ? 0.785 -14.666 -2.144 1.00 83.06 237 THR A N 1
ATOM 1838 C CA . THR A 1 237 ? 1.902 -15.204 -1.350 1.00 83.06 237 THR A CA 1
ATOM 1839 C C . THR A 1 237 ? 1.838 -16.729 -1.217 1.00 83.06 237 THR A C 1
ATOM 1841 O O . THR A 1 237 ? 2.872 -17.382 -1.084 1.00 83.06 237 THR A O 1
ATOM 1844 N N . GLY A 1 238 ? 0.646 -17.328 -1.350 1.00 84.50 238 GLY A N 1
ATOM 1845 C CA . GLY A 1 238 ? 0.465 -18.781 -1.401 1.00 84.50 238 GLY A CA 1
ATOM 1846 C C . GLY A 1 238 ? 1.135 -19.448 -2.610 1.00 84.50 238 GLY A C 1
ATOM 1847 O O . GLY A 1 238 ? 1.572 -20.594 -2.508 1.00 84.50 238 GLY A O 1
ATOM 1848 N N . LEU A 1 239 ? 1.285 -18.731 -3.730 1.00 89.38 239 LEU A N 1
ATOM 1849 C CA . LEU A 1 239 ? 1.987 -19.224 -4.922 1.00 89.38 239 LEU A CA 1
ATOM 1850 C C . LEU A 1 239 ? 3.512 -19.120 -4.784 1.00 89.38 239 LEU A C 1
ATOM 1852 O O . LEU A 1 239 ? 4.239 -19.924 -5.367 1.00 89.38 239 LEU A O 1
ATOM 1856 N N . LEU A 1 240 ? 3.999 -18.168 -3.983 1.00 89.06 240 LEU A N 1
ATOM 1857 C CA . LEU A 1 240 ? 5.426 -17.862 -3.826 1.00 89.06 240 LEU A CA 1
ATOM 1858 C C . LEU A 1 240 ? 6.167 -18.828 -2.887 1.00 89.06 240 LEU A C 1
ATOM 1860 O O . LEU A 1 240 ? 7.389 -18.787 -2.799 1.00 89.06 240 LEU A O 1
ATOM 1864 N N . ARG A 1 241 ? 5.456 -19.741 -2.208 1.00 89.06 241 ARG A N 1
ATOM 1865 C CA . ARG A 1 241 ? 5.990 -20.747 -1.258 1.00 89.06 241 ARG A CA 1
ATOM 1866 C C . ARG A 1 241 ? 6.730 -20.184 -0.030 1.00 89.06 241 ARG A C 1
ATOM 1868 O O . ARG A 1 241 ? 6.942 -20.939 0.917 1.00 89.06 241 ARG A O 1
ATOM 1875 N N . ASP A 1 242 ? 7.073 -18.897 0.000 1.00 91.38 242 ASP A N 1
ATOM 1876 C CA . ASP A 1 242 ? 7.486 -18.145 1.188 1.00 91.38 242 ASP A CA 1
ATOM 1877 C C . ASP A 1 242 ? 6.506 -16.988 1.414 1.00 91.38 242 ASP A C 1
ATOM 1879 O O . ASP A 1 242 ? 6.351 -16.104 0.575 1.00 91.38 242 ASP A O 1
ATOM 1883 N N . ILE A 1 243 ? 5.860 -16.985 2.582 1.00 90.94 243 ILE A N 1
ATOM 1884 C CA . ILE A 1 243 ? 4.869 -15.975 2.963 1.00 90.94 243 ILE A CA 1
ATOM 1885 C C . ILE A 1 243 ? 5.460 -14.566 3.027 1.00 90.94 243 ILE A C 1
ATOM 1887 O O . ILE A 1 243 ? 4.706 -13.609 2.914 1.00 90.94 243 ILE A O 1
ATOM 1891 N N . ARG A 1 244 ? 6.781 -14.429 3.208 1.00 92.38 244 ARG A N 1
ATOM 1892 C CA . ARG A 1 244 ? 7.493 -13.142 3.264 1.00 92.38 244 ARG A CA 1
ATOM 1893 C C . ARG A 1 244 ? 7.772 -12.552 1.890 1.00 92.38 244 ARG A C 1
ATOM 1895 O O . ARG A 1 244 ? 8.115 -11.381 1.814 1.00 92.38 244 ARG A O 1
ATOM 1902 N N . GLN A 1 245 ? 7.632 -13.339 0.828 1.00 94.00 245 GLN A N 1
ATOM 1903 C CA . GLN A 1 245 ? 7.794 -12.821 -0.518 1.00 94.00 245 GLN A CA 1
ATOM 1904 C C . GLN A 1 245 ? 6.535 -12.086 -0.961 1.00 94.00 245 GLN A C 1
ATOM 1906 O O . GLN A 1 245 ? 5.410 -12.487 -0.662 1.00 94.00 245 GLN A O 1
ATOM 1911 N N . ARG A 1 246 ? 6.740 -11.016 -1.715 1.00 94.56 246 ARG A N 1
ATOM 1912 C CA . ARG A 1 246 ? 5.720 -10.179 -2.318 1.00 94.56 246 ARG A CA 1
ATOM 1913 C C . ARG A 1 246 ? 6.144 -9.892 -3.751 1.00 94.56 246 ARG A C 1
ATOM 1915 O O . ARG A 1 246 ? 7.228 -9.370 -4.020 1.00 94.56 246 ARG A O 1
ATOM 1922 N N . ARG A 1 247 ? 5.288 -10.292 -4.686 1.00 95.44 247 ARG A N 1
ATOM 1923 C CA . ARG A 1 247 ? 5.483 -10.062 -6.116 1.00 95.44 247 ARG A CA 1
ATOM 1924 C C . ARG A 1 247 ? 4.273 -9.344 -6.684 1.00 95.44 247 ARG A C 1
ATOM 1926 O O . ARG A 1 247 ? 3.141 -9.604 -6.274 1.00 95.44 247 ARG A O 1
ATOM 1933 N N . LEU A 1 248 ? 4.525 -8.460 -7.636 1.00 95.50 248 LEU A N 1
ATOM 1934 C CA . LEU A 1 248 ? 3.506 -7.641 -8.273 1.00 95.50 248 LEU A CA 1
ATOM 1935 C C . LEU A 1 248 ? 3.808 -7.582 -9.766 1.00 95.50 248 LEU A C 1
ATOM 1937 O O . LEU A 1 248 ? 4.879 -7.122 -10.150 1.00 95.50 248 LEU A O 1
ATOM 1941 N N . TRP A 1 249 ? 2.893 -8.059 -10.605 1.00 97.38 249 TRP A N 1
ATOM 1942 C CA . TRP A 1 249 ? 2.993 -7.781 -12.033 1.00 97.38 249 TRP A CA 1
ATOM 1943 C C . TRP A 1 249 ? 2.647 -6.318 -12.285 1.00 97.38 249 TRP A C 1
ATOM 1945 O O . TRP A 1 249 ? 1.640 -5.834 -11.773 1.00 97.38 249 TRP A O 1
ATOM 1955 N N . VAL A 1 250 ? 3.475 -5.637 -13.068 1.00 97.44 250 VAL A N 1
ATOM 1956 C CA . VAL A 1 250 ? 3.283 -4.262 -13.534 1.00 97.44 250 VAL A CA 1
ATOM 1957 C C . VAL A 1 250 ? 3.154 -4.315 -15.049 1.00 97.44 250 VAL A C 1
ATOM 1959 O O . VAL A 1 250 ? 4.128 -4.627 -15.731 1.00 97.44 250 VAL A O 1
ATOM 1962 N N . TRP A 1 251 ? 1.956 -4.050 -15.564 1.00 97.38 251 TRP A N 1
ATOM 1963 C CA . TRP A 1 251 ? 1.628 -4.155 -16.988 1.00 97.38 251 TRP A CA 1
ATOM 1964 C C . TRP A 1 251 ? 1.627 -2.770 -17.627 1.00 97.38 251 TRP A C 1
ATOM 1966 O O . TRP A 1 251 ? 0.877 -1.905 -17.177 1.00 97.38 251 TRP A O 1
ATOM 1976 N N . ALA A 1 252 ? 2.450 -2.545 -18.653 1.00 96.81 252 ALA A N 1
ATOM 1977 C CA . ALA A 1 252 ? 2.558 -1.244 -19.313 1.00 96.81 252 ALA A CA 1
ATOM 1978 C C . ALA A 1 252 ? 1.396 -0.973 -20.277 1.00 96.81 252 ALA A C 1
ATOM 1980 O O . ALA A 1 252 ? 0.9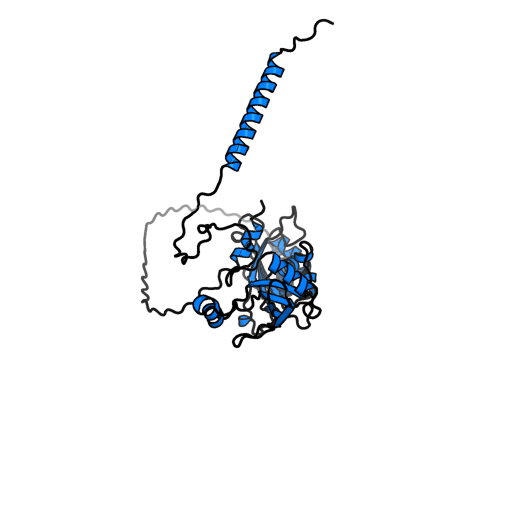33 -1.871 -20.976 1.00 96.81 252 ALA A O 1
ATOM 1981 N N . HIS A 1 253 ? 0.963 0.284 -20.341 1.00 96.31 253 HIS A N 1
ATOM 1982 C CA . HIS A 1 253 ? -0.097 0.771 -21.220 1.00 96.31 253 HIS A CA 1
ATOM 1983 C C . HIS A 1 253 ? 0.276 2.127 -21.800 1.00 96.31 253 HIS A C 1
ATOM 1985 O O . HIS A 1 253 ? 1.061 2.884 -21.221 1.00 96.31 253 HIS A O 1
ATOM 1991 N N . TYR A 1 254 ? -0.322 2.464 -22.935 1.00 95.69 254 TYR A N 1
ATOM 1992 C CA . TYR A 1 254 ? -0.237 3.826 -23.438 1.00 95.69 254 TYR A CA 1
ATOM 1993 C C . TYR A 1 254 ? -1.038 4.790 -22.544 1.00 95.69 254 TYR A C 1
ATOM 1995 O O . TYR A 1 254 ? -2.136 4.432 -22.113 1.00 95.69 254 TYR A O 1
ATOM 2003 N N . PRO A 1 255 ? -0.534 6.015 -22.291 1.00 94.12 255 PRO A N 1
ATOM 2004 C CA . PRO A 1 255 ? -1.206 7.021 -21.465 1.00 94.12 255 PRO A CA 1
ATOM 2005 C C . PRO A 1 255 ? -2.345 7.697 -22.232 1.00 94.12 255 PRO A C 1
ATOM 2007 O O . PRO A 1 255 ? -2.260 8.856 -22.641 1.00 94.12 255 PRO A O 1
ATOM 2010 N N . VAL A 1 256 ? -3.403 6.941 -22.482 1.00 93.00 256 VAL A N 1
ATOM 2011 C CA . VAL A 1 256 ? -4.626 7.401 -23.140 1.00 93.00 256 VAL A CA 1
ATOM 2012 C C . VAL A 1 256 ? -5.827 7.109 -22.248 1.00 93.00 256 VAL A C 1
ATOM 2014 O O . VAL A 1 256 ? -5.737 6.350 -21.282 1.00 93.00 256 VAL A O 1
ATOM 2017 N N . GLU A 1 257 ? -6.963 7.727 -22.560 1.00 91.94 257 GLU A N 1
ATOM 2018 C CA . GLU A 1 257 ? -8.210 7.469 -21.843 1.00 91.94 257 GLU A CA 1
ATOM 2019 C C . GLU A 1 257 ? -8.534 5.966 -21.860 1.00 91.94 257 GLU A C 1
ATOM 2021 O O . GLU A 1 257 ? -8.395 5.307 -22.889 1.00 91.94 257 GLU A O 1
ATOM 2026 N N . PHE A 1 258 ? -8.939 5.419 -20.710 1.00 90.00 258 PHE A N 1
ATOM 2027 C CA . PHE A 1 258 ? -9.148 3.978 -20.526 1.00 90.00 258 PHE A CA 1
ATOM 2028 C C . PHE A 1 258 ? -7.927 3.123 -20.918 1.00 90.00 258 PHE A C 1
ATOM 2030 O O . PHE A 1 258 ? -8.065 2.099 -21.588 1.00 90.00 258 PHE A O 1
ATOM 2037 N N . PHE A 1 259 ? -6.736 3.522 -20.454 1.00 89.94 259 PHE A N 1
ATOM 2038 C CA . PHE A 1 259 ? -5.431 2.927 -20.777 1.00 89.94 259 PHE A CA 1
ATOM 2039 C C . PHE A 1 259 ? -5.379 1.390 -20.778 1.00 89.94 259 PHE A C 1
ATOM 2041 O O . PHE A 1 259 ? -4.648 0.828 -21.582 1.00 89.94 259 PHE A O 1
ATOM 2048 N N . ILE A 1 260 ? -6.177 0.692 -19.960 1.00 90.12 260 ILE A N 1
ATOM 2049 C CA . ILE A 1 260 ? -6.264 -0.784 -19.914 1.00 90.12 260 ILE A CA 1
ATOM 2050 C C . ILE A 1 260 ? -6.614 -1.401 -21.288 1.00 90.12 260 ILE A C 1
ATOM 2052 O O . ILE A 1 260 ? -6.204 -2.520 -21.583 1.00 90.12 260 ILE A O 1
ATOM 2056 N N . LEU A 1 261 ? -7.332 -0.677 -22.156 1.00 94.44 261 LEU A N 1
ATOM 2057 C CA . LEU A 1 261 ? -7.647 -1.110 -23.529 1.00 94.44 261 LEU A CA 1
ATOM 2058 C C . LEU A 1 261 ? -6.495 -0.896 -24.523 1.00 94.44 261 LEU A C 1
ATOM 2060 O O . LEU A 1 261 ? -6.591 -1.296 -25.682 1.00 94.44 261 LEU A O 1
ATOM 2064 N N . HIS A 1 262 ? -5.407 -0.276 -24.074 1.00 94.81 262 HIS A N 1
ATOM 2065 C CA . HIS A 1 262 ? -4.242 0.075 -24.874 1.00 94.81 262 HIS A CA 1
ATOM 2066 C C . HIS A 1 262 ? -2.959 -0.513 -24.262 1.00 94.81 262 HIS A C 1
ATOM 2068 O O . HIS A 1 262 ? -2.035 0.242 -23.933 1.00 94.81 262 HIS A O 1
ATOM 2074 N N . PRO A 1 263 ? -2.894 -1.849 -24.070 1.00 95.31 263 PRO A N 1
ATOM 2075 C CA . PRO A 1 263 ? -1.725 -2.488 -23.495 1.00 95.31 263 PRO A CA 1
ATOM 2076 C C . PRO A 1 263 ? -0.528 -2.364 -24.427 1.00 95.31 263 PRO A C 1
ATOM 2078 O O . PRO A 1 263 ? -0.634 -2.432 -25.653 1.00 95.31 263 PRO A O 1
ATOM 2081 N N . VAL A 1 264 ? 0.630 -2.228 -23.806 1.00 95.38 264 VAL A N 1
ATOM 2082 C CA . VAL A 1 264 ? 1.919 -2.434 -24.443 1.00 95.38 264 VAL A CA 1
ATOM 2083 C C . VAL A 1 264 ? 2.336 -3.871 -24.152 1.00 95.38 264 VAL A C 1
ATOM 2085 O O . VAL A 1 264 ? 2.095 -4.374 -23.055 1.00 95.38 264 VAL A O 1
ATOM 2088 N N . ASP A 1 265 ? 2.966 -4.550 -25.112 1.00 96.31 265 ASP A N 1
ATOM 2089 C CA . ASP A 1 265 ? 3.449 -5.927 -24.930 1.00 96.31 265 ASP A CA 1
ATOM 2090 C C . ASP A 1 265 ? 4.738 -5.960 -24.085 1.00 96.31 265 ASP A C 1
ATOM 2092 O O . ASP A 1 265 ? 5.814 -6.373 -24.527 1.00 96.31 265 ASP A O 1
ATOM 2096 N N . PHE A 1 266 ? 4.628 -5.429 -22.867 1.00 98.06 266 PHE A N 1
ATOM 2097 C CA . PHE A 1 266 ? 5.682 -5.301 -21.881 1.00 98.06 266 PHE A CA 1
ATOM 2098 C C . PHE A 1 266 ? 5.102 -5.336 -20.462 1.00 98.06 266 PHE A C 1
ATOM 2100 O O . PHE A 1 266 ? 4.189 -4.580 -20.120 1.00 98.06 266 PHE A O 1
ATOM 2107 N N . ALA A 1 267 ? 5.668 -6.186 -19.607 1.00 98.06 267 ALA A N 1
ATOM 2108 C CA . ALA A 1 267 ? 5.335 -6.221 -18.189 1.00 98.06 267 ALA A CA 1
ATOM 2109 C C . ALA A 1 267 ? 6.520 -6.660 -17.328 1.00 98.06 267 ALA A C 1
ATOM 2111 O O . ALA A 1 267 ? 7.424 -7.366 -17.777 1.00 98.06 267 ALA A O 1
ATOM 2112 N N . LEU A 1 268 ? 6.495 -6.274 -16.057 1.00 98.06 268 LEU A N 1
ATOM 2113 C CA . LEU A 1 268 ? 7.544 -6.570 -15.085 1.00 98.06 268 LEU A CA 1
ATOM 2114 C C . LEU A 1 268 ? 6.970 -7.326 -13.897 1.00 98.06 268 LEU A C 1
ATOM 2116 O O . LEU A 1 268 ? 5.956 -6.922 -13.336 1.00 98.06 268 LEU A O 1
ATOM 2120 N N . LEU A 1 269 ? 7.655 -8.377 -13.457 1.00 97.94 269 LEU A N 1
ATOM 2121 C CA . LEU A 1 269 ? 7.384 -9.002 -12.170 1.00 97.94 269 LEU A CA 1
ATOM 2122 C C . LEU A 1 269 ? 8.238 -8.313 -11.102 1.00 97.94 269 LEU A C 1
ATOM 2124 O O . LEU A 1 269 ? 9.407 -8.658 -10.912 1.00 97.94 269 LEU A O 1
ATOM 2128 N N . ALA A 1 270 ? 7.657 -7.322 -10.431 1.00 97.56 270 ALA A N 1
ATOM 2129 C CA . ALA A 1 270 ? 8.311 -6.546 -9.387 1.00 97.56 270 ALA A CA 1
ATOM 2130 C C . ALA A 1 270 ? 8.496 -7.364 -8.098 1.00 97.56 270 ALA A C 1
ATOM 2132 O O . ALA A 1 270 ? 7.626 -8.147 -7.706 1.00 97.56 270 ALA A O 1
ATOM 2133 N N . VAL A 1 271 ? 9.628 -7.145 -7.430 1.00 96.38 271 VAL A N 1
ATOM 2134 C CA . VAL A 1 271 ? 10.006 -7.719 -6.131 1.00 96.38 271 VAL A CA 1
ATOM 2135 C C . VAL A 1 271 ? 9.856 -6.645 -5.060 1.00 96.38 271 VAL A C 1
ATOM 2137 O O . VAL A 1 271 ? 10.538 -5.627 -5.140 1.00 96.38 271 VAL A O 1
ATOM 2140 N N . LEU A 1 272 ? 8.985 -6.880 -4.071 1.00 94.81 272 LEU A N 1
ATOM 2141 C CA . LEU A 1 272 ? 8.600 -5.905 -3.034 1.00 94.81 272 LEU A CA 1
ATOM 2142 C C . LEU A 1 272 ? 8.674 -6.518 -1.617 1.00 94.81 272 LEU A C 1
ATOM 2144 O O . LEU A 1 272 ? 7.808 -6.273 -0.776 1.00 94.81 272 LEU A O 1
ATOM 2148 N N . ASP A 1 273 ? 9.648 -7.403 -1.391 1.00 92.69 273 ASP A N 1
ATOM 2149 C CA . ASP A 1 273 ? 9.710 -8.287 -0.213 1.00 92.69 273 ASP A CA 1
ATOM 2150 C C . ASP A 1 273 ? 9.903 -7.517 1.106 1.00 92.69 273 ASP A C 1
ATOM 2152 O O . ASP A 1 273 ? 9.287 -7.852 2.122 1.00 92.69 273 ASP A O 1
ATOM 2156 N N . ASP A 1 274 ? 10.720 -6.464 1.079 1.00 88.88 274 ASP A N 1
ATOM 2157 C CA . ASP A 1 274 ? 11.080 -5.674 2.254 1.00 88.88 274 ASP A CA 1
ATOM 2158 C C . ASP A 1 274 ? 10.312 -4.345 2.336 1.00 88.88 274 ASP A C 1
ATOM 2160 O O . ASP A 1 274 ? 9.780 -3.821 1.356 1.00 88.88 274 ASP A O 1
ATOM 2164 N N . ALA A 1 275 ? 10.270 -3.773 3.544 1.00 91.62 275 ALA A N 1
ATOM 2165 C CA . ALA A 1 275 ? 9.703 -2.443 3.770 1.00 91.62 275 ALA A CA 1
ATOM 2166 C C . ALA A 1 275 ? 10.553 -1.318 3.156 1.00 91.62 275 ALA A C 1
ATOM 2168 O O . ALA A 1 275 ? 10.023 -0.241 2.911 1.00 91.62 275 ALA A O 1
ATOM 2169 N N . ASP A 1 276 ? 11.848 -1.560 2.923 1.00 93.50 276 ASP A N 1
ATOM 2170 C CA . ASP A 1 276 ? 12.774 -0.602 2.317 1.00 93.50 276 ASP A CA 1
ATOM 2171 C C . ASP A 1 276 ? 12.664 -0.625 0.786 1.00 93.50 276 ASP A C 1
ATOM 2173 O O . ASP A 1 276 ? 13.107 -1.595 0.159 1.00 93.50 276 ASP A O 1
ATOM 2177 N N . PRO A 1 277 ? 12.161 0.447 0.151 1.00 92.81 277 PRO A N 1
ATOM 2178 C CA . PRO A 1 277 ? 12.000 0.471 -1.296 1.00 92.81 277 PRO A CA 1
ATOM 2179 C C . PRO A 1 277 ? 13.304 0.430 -2.079 1.00 92.81 277 PRO A C 1
ATOM 2181 O O . PRO A 1 277 ? 13.290 0.079 -3.252 1.00 92.81 277 PRO A O 1
ATOM 2184 N N . SER A 1 278 ? 14.443 0.754 -1.458 1.00 92.88 278 SER A N 1
ATOM 2185 C CA . SER A 1 278 ? 15.749 0.659 -2.125 1.00 92.88 278 SER A CA 1
ATOM 2186 C C . SER A 1 278 ? 16.125 -0.776 -2.512 1.00 92.88 278 SER A C 1
ATOM 2188 O O . SER A 1 278 ? 17.003 -0.981 -3.349 1.00 92.88 278 SER A O 1
ATOM 2190 N N . THR A 1 279 ? 15.445 -1.766 -1.928 1.00 93.56 279 THR A N 1
ATOM 2191 C CA . THR A 1 279 ? 15.604 -3.192 -2.238 1.00 93.56 279 THR A CA 1
ATOM 2192 C C . THR A 1 279 ? 14.722 -3.664 -3.395 1.00 93.56 279 THR A C 1
ATOM 2194 O O . THR A 1 279 ? 14.836 -4.819 -3.811 1.00 93.56 279 THR A O 1
ATOM 2197 N N . TYR A 1 280 ? 13.839 -2.802 -3.916 1.00 95.62 280 TYR A N 1
ATOM 2198 C CA . TYR A 1 280 ? 12.934 -3.170 -4.999 1.00 95.62 280 TYR A CA 1
ATOM 2199 C C . TYR A 1 280 ? 13.705 -3.577 -6.249 1.00 95.62 280 TYR A C 1
ATOM 2201 O O . TYR A 1 280 ? 14.749 -3.020 -6.593 1.00 95.62 280 TYR A O 1
ATOM 2209 N N . GLY A 1 281 ? 13.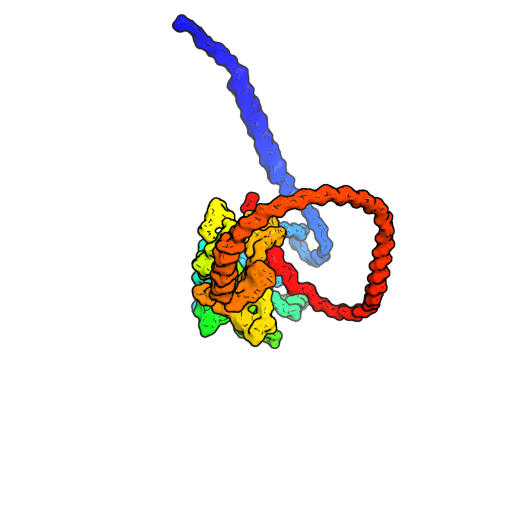160 -4.563 -6.953 1.00 96.19 281 GLY A N 1
ATOM 2210 C CA . GLY A 1 281 ? 13.799 -5.123 -8.133 1.00 96.19 281 GLY A CA 1
ATOM 2211 C C . GLY A 1 281 ? 12.815 -5.789 -9.078 1.00 96.19 281 GLY A C 1
ATOM 2212 O O . GLY A 1 281 ? 11.598 -5.715 -8.906 1.00 96.19 281 GLY A O 1
ATOM 2213 N N . VAL A 1 282 ? 13.367 -6.457 -10.086 1.00 97.88 282 VAL A N 1
ATOM 2214 C CA . VAL A 1 282 ? 12.614 -7.162 -11.125 1.00 97.88 282 VAL A CA 1
ATOM 2215 C C . VAL A 1 282 ? 13.086 -8.610 -11.178 1.00 97.88 282 VAL A C 1
ATOM 2217 O O . VAL A 1 282 ? 14.271 -8.864 -11.384 1.00 97.88 282 VAL A O 1
ATOM 2220 N N . ASP A 1 283 ? 12.153 -9.544 -11.011 1.00 96.38 283 ASP A N 1
ATOM 2221 C CA . ASP A 1 283 ? 12.399 -10.991 -11.071 1.00 96.38 283 ASP A CA 1
ATOM 2222 C C . ASP A 1 283 ? 12.287 -11.509 -12.514 1.00 96.38 283 ASP A C 1
ATOM 2224 O O . ASP A 1 283 ? 13.144 -12.235 -13.015 1.00 96.38 283 ASP A O 1
ATOM 2228 N N . LYS A 1 284 ? 11.236 -11.080 -13.223 1.00 97.94 284 LYS A N 1
ATOM 2229 C CA . LYS A 1 284 ? 10.945 -11.481 -14.606 1.00 97.94 284 LYS A CA 1
ATOM 2230 C C . LYS A 1 284 ? 10.472 -10.309 -15.443 1.00 97.94 284 LYS A C 1
ATOM 2232 O O . LYS A 1 284 ? 9.905 -9.354 -14.915 1.00 97.94 284 LYS A O 1
ATOM 2237 N N . VAL A 1 285 ? 10.678 -10.421 -16.750 1.00 98.50 285 VAL A N 1
ATOM 2238 C CA . VAL A 1 285 ? 10.194 -9.448 -17.731 1.00 98.50 285 VAL A CA 1
ATOM 2239 C C . VAL A 1 285 ? 9.413 -10.187 -18.804 1.00 98.50 285 VAL A C 1
ATOM 2241 O O . VAL A 1 285 ? 9.898 -11.174 -19.349 1.00 98.50 285 VAL A O 1
ATOM 2244 N N . TRP A 1 286 ? 8.207 -9.724 -19.092 1.00 98.38 286 TRP A N 1
ATOM 2245 C CA . TRP A 1 286 ? 7.456 -10.096 -20.280 1.00 98.38 286 TRP A CA 1
ATOM 2246 C C . TRP A 1 286 ? 7.702 -9.034 -21.349 1.00 98.38 286 TRP A C 1
ATOM 2248 O O . TRP A 1 286 ? 7.587 -7.846 -21.056 1.00 98.38 286 TRP A O 1
ATOM 2258 N N . TYR A 1 287 ? 8.065 -9.444 -22.560 1.00 97.88 287 TYR A N 1
ATOM 2259 C CA . TYR A 1 287 ? 8.284 -8.542 -23.686 1.00 97.88 287 TYR A CA 1
ATOM 2260 C C . TYR A 1 287 ? 8.036 -9.269 -25.011 1.00 97.88 287 TYR A C 1
ATOM 2262 O O . TYR A 1 287 ? 8.598 -10.346 -25.228 1.00 97.88 287 TYR A O 1
ATOM 2270 N N . ALA A 1 288 ? 7.226 -8.680 -25.894 1.00 95.31 288 ALA A N 1
ATOM 2271 C CA . ALA A 1 288 ? 6.972 -9.179 -27.251 1.00 95.31 288 ALA A CA 1
ATOM 2272 C C . ALA A 1 288 ? 6.599 -10.683 -27.293 1.00 95.31 288 ALA A C 1
ATOM 2274 O O . ALA A 1 288 ? 7.224 -11.484 -27.999 1.00 95.31 288 ALA A O 1
ATOM 2275 N N . GLY A 1 289 ? 5.640 -11.094 -26.456 1.00 95.81 289 GLY A N 1
ATOM 2276 C CA . GLY A 1 289 ? 5.172 -12.482 -26.357 1.00 95.81 289 GLY A CA 1
ATOM 2277 C C . GLY A 1 289 ? 6.144 -13.477 -25.704 1.00 95.81 289 GLY A C 1
ATOM 2278 O O . GLY A 1 289 ? 5.911 -14.687 -25.759 1.00 95.81 289 GLY A O 1
ATOM 2279 N N . LYS A 1 290 ? 7.252 -13.012 -25.111 1.00 97.06 290 LYS A N 1
ATOM 2280 C CA . LYS A 1 290 ? 8.272 -13.868 -24.486 1.00 97.06 290 LYS A CA 1
ATOM 2281 C C . LYS A 1 290 ? 8.551 -13.458 -23.047 1.00 97.06 290 LYS A C 1
ATOM 2283 O O . LYS A 1 290 ? 8.547 -12.282 -22.694 1.00 97.06 290 LYS A O 1
ATOM 2288 N N . LEU A 1 291 ? 8.851 -14.459 -22.223 1.00 98.12 291 LEU A N 1
ATOM 2289 C CA . LEU A 1 291 ? 9.266 -14.281 -20.837 1.00 98.12 291 LEU A CA 1
ATOM 2290 C C . LEU A 1 291 ? 10.793 -14.381 -20.725 1.00 98.12 291 LEU A C 1
ATOM 2292 O O . LEU A 1 291 ? 11.402 -15.300 -21.276 1.00 98.12 291 LEU A O 1
ATOM 2296 N N . TYR A 1 292 ? 11.384 -13.457 -19.976 1.00 98.31 292 TYR A N 1
ATOM 2297 C CA . TYR A 1 292 ? 12.820 -13.334 -19.740 1.00 98.31 292 TYR A CA 1
ATOM 2298 C C . TYR A 1 292 ? 13.122 -13.458 -18.247 1.00 98.31 292 TYR A C 1
ATOM 2300 O O . TYR A 1 292 ? 12.344 -13.003 -17.397 1.00 98.31 292 TYR A O 1
ATOM 2308 N N . ASP A 1 293 ? 14.282 -14.031 -17.925 1.00 97.00 293 ASP A N 1
ATOM 2309 C CA . ASP A 1 293 ? 14.750 -14.222 -16.546 1.00 97.00 293 ASP A CA 1
ATOM 2310 C C . ASP A 1 293 ? 15.429 -12.950 -16.005 1.00 97.00 293 ASP A C 1
ATOM 2312 O O . ASP A 1 293 ? 16.581 -12.948 -15.569 1.00 97.00 293 ASP A O 1
ATOM 2316 N N . GLY A 1 294 ? 14.693 -11.841 -16.079 1.00 97.12 294 GLY A N 1
ATOM 2317 C CA . GLY A 1 294 ? 15.103 -10.526 -15.604 1.00 97.12 294 GLY A CA 1
ATOM 2318 C C . GLY A 1 294 ? 15.551 -9.576 -16.715 1.00 97.12 294 GLY A C 1
ATOM 2319 O O . GLY A 1 294 ? 15.593 -9.905 -17.902 1.00 97.12 294 GLY A O 1
ATOM 2320 N N . MET A 1 295 ? 15.879 -8.348 -16.313 1.00 97.94 295 MET A N 1
ATOM 2321 C CA . MET A 1 295 ? 16.184 -7.266 -17.255 1.00 97.94 295 MET A CA 1
ATOM 2322 C C . MET A 1 295 ? 17.500 -7.484 -18.020 1.00 97.94 295 MET A C 1
ATOM 2324 O O . MET A 1 295 ? 17.599 -7.079 -19.173 1.00 97.94 295 MET A O 1
ATOM 2328 N N . ASP A 1 296 ? 18.507 -8.124 -17.410 1.00 97.81 296 ASP A N 1
ATOM 2329 C CA . ASP A 1 296 ? 19.785 -8.414 -18.089 1.00 97.81 296 ASP A CA 1
ATOM 2330 C C . ASP A 1 296 ? 19.617 -9.399 -19.247 1.00 97.81 296 ASP A C 1
ATOM 2332 O O . ASP A 1 296 ? 20.199 -9.205 -20.314 1.00 97.81 296 ASP A O 1
ATOM 2336 N N . ASP A 1 297 ? 18.802 -10.440 -19.047 1.00 97.69 297 ASP A N 1
ATOM 2337 C CA . ASP A 1 297 ? 18.513 -11.442 -20.075 1.00 97.69 297 ASP A CA 1
ATOM 2338 C C . ASP A 1 297 ? 17.784 -10.805 -21.267 1.00 97.69 297 ASP A C 1
ATOM 2340 O O . ASP A 1 297 ? 18.155 -11.046 -22.419 1.00 97.69 297 ASP A O 1
ATOM 2344 N N . LEU A 1 298 ? 16.819 -9.914 -21.003 1.00 97.88 298 LEU A N 1
ATOM 2345 C CA . LEU A 1 298 ? 16.155 -9.137 -22.052 1.00 97.88 298 LEU A CA 1
ATOM 2346 C C . LEU A 1 298 ? 17.158 -8.294 -22.851 1.00 97.88 298 LEU A C 1
ATOM 2348 O O . LEU A 1 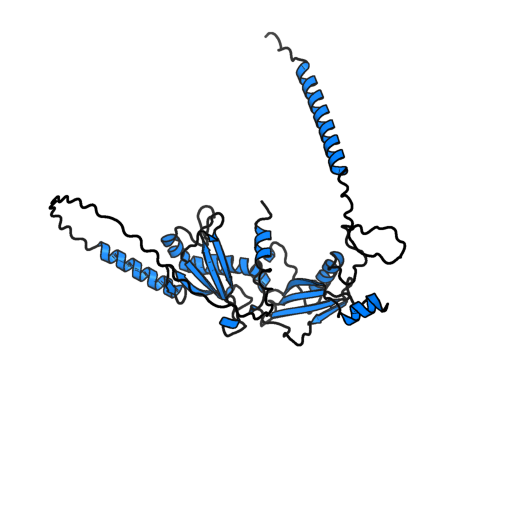298 ? 17.227 -8.433 -24.071 1.00 97.88 298 LEU A O 1
ATOM 2352 N N . VAL A 1 299 ? 17.972 -7.470 -22.185 1.00 97.44 299 VAL A N 1
ATOM 2353 C CA . VAL A 1 299 ? 18.939 -6.582 -22.860 1.00 97.44 299 VAL A CA 1
ATOM 2354 C C . VAL A 1 299 ? 19.952 -7.376 -23.691 1.00 97.44 299 VAL A C 1
ATOM 2356 O O . VAL A 1 299 ? 20.272 -6.993 -24.819 1.00 97.44 299 VAL A O 1
ATOM 2359 N N . ALA A 1 300 ? 20.450 -8.499 -23.169 1.00 96.50 300 ALA A N 1
ATOM 2360 C CA . ALA A 1 300 ? 21.414 -9.336 -23.876 1.00 96.50 300 ALA A CA 1
ATOM 2361 C C . ALA A 1 300 ? 20.832 -9.939 -25.167 1.00 96.50 300 ALA A C 1
ATOM 2363 O O . ALA A 1 300 ? 21.511 -9.967 -26.197 1.00 96.50 300 ALA A O 1
ATOM 2364 N N . ARG A 1 301 ? 19.579 -10.409 -25.127 1.00 95.19 301 ARG A N 1
ATOM 2365 C CA . ARG A 1 301 ? 18.895 -11.002 -26.289 1.00 95.19 301 ARG A CA 1
ATOM 2366 C C . ARG A 1 301 ? 18.390 -9.964 -27.284 1.00 95.19 301 ARG A C 1
ATOM 2368 O O . ARG A 1 301 ? 18.391 -10.231 -28.483 1.00 95.19 301 ARG A O 1
ATOM 2375 N N . TYR A 1 302 ? 17.993 -8.793 -26.800 1.00 94.31 302 TYR A N 1
ATOM 2376 C CA . TYR A 1 302 ? 17.589 -7.680 -27.648 1.00 94.31 302 TYR A CA 1
ATOM 2377 C C . TYR A 1 302 ? 18.764 -7.229 -28.527 1.00 94.31 302 TYR A C 1
ATOM 2379 O O . TYR A 1 302 ? 18.704 -7.326 -29.749 1.00 94.31 302 TYR A O 1
ATOM 2387 N N . ASN A 1 303 ? 19.908 -6.925 -27.906 1.00 92.25 303 ASN A N 1
ATOM 2388 C CA . ASN A 1 303 ? 21.112 -6.474 -28.611 1.00 92.25 303 ASN A CA 1
ATOM 2389 C C . ASN A 1 303 ? 21.739 -7.523 -29.546 1.00 92.25 303 ASN A C 1
ATOM 2391 O O . ASN A 1 303 ? 22.519 -7.171 -30.428 1.00 92.25 303 ASN A O 1
ATOM 2395 N N . SER A 1 304 ? 21.502 -8.818 -29.321 1.00 88.94 304 SER A N 1
ATOM 2396 C CA . SER A 1 304 ? 21.983 -9.866 -30.232 1.00 88.94 304 SER A CA 1
ATOM 2397 C C . SER A 1 304 ? 21.066 -10.073 -31.434 1.00 88.94 304 SER A C 1
ATOM 2399 O O . SER A 1 304 ? 21.533 -10.571 -32.453 1.00 88.94 304 SER A O 1
ATOM 2401 N N . SER A 1 305 ? 19.796 -9.681 -31.322 1.00 78.31 305 SER A N 1
ATOM 2402 C CA . SER A 1 305 ? 18.830 -9.747 -32.419 1.00 78.31 305 SER A CA 1
ATOM 2403 C C . SER A 1 305 ? 18.976 -8.538 -33.343 1.00 78.31 305 SER A C 1
ATOM 2405 O O . SER A 1 305 ? 19.041 -8.729 -34.549 1.00 78.31 305 SER A O 1
ATOM 2407 N N . SER A 1 306 ? 19.156 -7.329 -32.795 1.00 70.00 306 SER A N 1
ATOM 2408 C CA . SER A 1 306 ? 19.386 -6.121 -33.606 1.00 70.00 306 SER A CA 1
ATOM 2409 C C . SER A 1 306 ? 20.629 -6.244 -34.493 1.00 70.00 306 SER A C 1
ATOM 2411 O O . SER A 1 306 ? 20.576 -5.911 -35.666 1.00 70.00 306 SER A O 1
ATOM 2413 N N . ARG A 1 307 ? 21.720 -6.831 -33.976 1.00 65.19 307 ARG A N 1
ATOM 2414 C CA . ARG A 1 307 ? 22.953 -7.043 -34.759 1.00 65.19 307 ARG A CA 1
ATOM 2415 C C . ARG A 1 307 ? 22.804 -8.026 -35.918 1.00 65.19 307 ARG A C 1
ATOM 2417 O O . ARG A 1 307 ? 23.551 -7.918 -36.870 1.00 65.19 307 ARG A O 1
ATOM 2424 N N . LYS A 1 308 ? 21.896 -9.001 -35.820 1.00 61.16 308 LYS A N 1
ATOM 2425 C CA . LYS A 1 308 ? 21.660 -9.935 -36.931 1.00 61.16 308 LYS A CA 1
ATOM 2426 C C . LYS A 1 308 ? 20.917 -9.262 -38.074 1.00 61.16 308 LYS A C 1
ATOM 2428 O O . LYS A 1 308 ? 21.245 -9.521 -39.216 1.00 61.16 308 LYS A O 1
ATOM 2433 N N . ASN A 1 309 ? 19.972 -8.383 -37.749 1.00 58.66 309 ASN A N 1
ATOM 2434 C CA . ASN A 1 309 ? 19.268 -7.611 -38.765 1.00 58.66 309 ASN A CA 1
ATOM 2435 C C . ASN A 1 309 ? 20.216 -6.622 -39.467 1.00 58.66 309 ASN A C 1
ATOM 2437 O O . ASN A 1 309 ? 20.120 -6.473 -40.673 1.00 58.66 309 ASN A O 1
ATOM 2441 N N . ASP A 1 310 ? 21.172 -6.026 -38.740 1.00 58.06 310 ASP A N 1
ATOM 2442 C CA . ASP A 1 310 ? 22.188 -5.149 -39.346 1.00 58.06 310 ASP A CA 1
ATOM 2443 C C . ASP A 1 310 ? 23.168 -5.904 -40.276 1.00 58.06 310 ASP A C 1
ATOM 2445 O O . ASP A 1 310 ? 23.694 -5.305 -41.208 1.00 58.06 310 ASP A O 1
ATOM 2449 N N . ASP A 1 311 ? 23.436 -7.193 -40.024 1.00 57.22 311 ASP A N 1
ATOM 2450 C CA . ASP A 1 311 ? 24.349 -8.015 -40.840 1.00 57.22 311 ASP A CA 1
ATOM 2451 C C . ASP A 1 311 ? 23.650 -8.630 -42.081 1.00 57.22 311 ASP A C 1
ATOM 2453 O O . ASP A 1 311 ? 24.332 -8.964 -43.049 1.00 57.22 311 ASP A O 1
ATOM 2457 N N . ASP A 1 312 ? 22.317 -8.780 -42.070 1.00 54.12 312 ASP A N 1
ATOM 2458 C CA . ASP A 1 312 ? 21.529 -9.329 -43.193 1.00 54.12 312 ASP A CA 1
ATOM 2459 C C . ASP A 1 312 ? 21.162 -8.253 -44.251 1.00 54.12 312 ASP A C 1
ATOM 2461 O O . ASP A 1 312 ? 20.878 -8.598 -45.396 1.00 54.12 312 ASP A O 1
ATOM 2465 N N . ASP A 1 313 ? 21.232 -6.956 -43.917 1.00 54.16 313 ASP A N 1
ATOM 2466 C CA . ASP A 1 313 ? 20.964 -5.837 -44.847 1.00 54.16 313 ASP A CA 1
ATOM 2467 C C . ASP A 1 313 ? 22.151 -5.512 -45.797 1.00 54.16 313 ASP A C 1
ATOM 2469 O O . ASP A 1 313 ? 22.026 -4.669 -46.689 1.00 54.16 313 ASP A O 1
ATOM 2473 N N . ASP A 1 314 ? 23.306 -6.176 -45.640 1.00 53.22 314 ASP A N 1
ATOM 2474 C CA . ASP A 1 314 ? 24.514 -5.982 -46.468 1.00 53.22 314 ASP A CA 1
ATOM 2475 C C . ASP A 1 314 ? 24.663 -7.025 -47.609 1.00 53.22 314 ASP A C 1
ATOM 2477 O O . ASP A 1 314 ? 25.650 -6.988 -48.351 1.00 53.22 314 ASP A O 1
ATOM 2481 N N . GLU A 1 315 ? 23.700 -7.944 -47.789 1.00 51.28 315 GLU A N 1
ATOM 2482 C CA . GLU A 1 315 ? 23.755 -9.024 -48.794 1.00 51.28 315 GLU A CA 1
ATOM 2483 C C . GLU A 1 315 ? 22.494 -9.090 -49.693 1.00 51.28 315 GLU A C 1
ATOM 2485 O O . GLU A 1 315 ? 21.917 -10.152 -49.901 1.00 51.28 315 GLU A O 1
ATOM 2490 N N . GLU A 1 316 ? 22.074 -7.965 -50.287 1.00 46.53 316 GLU A N 1
ATOM 2491 C CA . GLU A 1 316 ? 21.186 -7.975 -51.468 1.00 46.53 316 GLU A CA 1
ATOM 2492 C C . GLU A 1 316 ? 21.952 -7.538 -52.731 1.00 46.53 316 GLU A C 1
ATOM 2494 O O . GLU A 1 316 ? 22.039 -6.359 -53.088 1.00 46.53 316 GLU A O 1
ATOM 2499 N N . ASP A 1 317 ? 22.535 -8.533 -53.411 1.00 42.97 317 ASP A N 1
ATOM 2500 C CA . ASP A 1 317 ? 22.981 -8.436 -54.802 1.00 42.97 317 ASP A CA 1
ATOM 2501 C C . ASP A 1 317 ? 21.750 -8.260 -55.712 1.00 42.97 317 ASP A C 1
ATOM 2503 O O . ASP A 1 317 ? 20.852 -9.102 -55.761 1.00 42.97 317 ASP A O 1
ATOM 2507 N N . TYR A 1 318 ? 21.726 -7.150 -56.452 1.00 44.31 318 TYR A N 1
ATOM 2508 C CA . TYR A 1 318 ? 20.777 -6.894 -57.533 1.00 44.31 318 TYR A CA 1
ATOM 2509 C C . TYR A 1 318 ? 21.025 -7.872 -58.692 1.00 44.31 318 TYR A C 1
ATOM 2511 O O . TYR A 1 318 ? 21.950 -7.656 -59.475 1.00 44.31 318 TYR A O 1
ATOM 2519 N N . ASP A 1 319 ? 20.159 -8.869 -58.857 1.00 43.88 319 ASP A N 1
ATOM 2520 C CA . ASP A 1 319 ? 19.915 -9.514 -60.152 1.00 43.88 319 ASP A CA 1
ATOM 2521 C C . ASP A 1 319 ? 18.482 -9.176 -60.590 1.00 43.88 319 ASP A C 1
ATOM 2523 O O . ASP A 1 319 ? 17.507 -9.850 -60.259 1.00 43.88 319 ASP A O 1
ATOM 2527 N N . ASP A 1 320 ? 18.390 -8.053 -61.297 1.00 48.03 320 ASP A N 1
ATOM 2528 C CA . ASP A 1 320 ? 17.212 -7.544 -61.991 1.00 48.03 320 ASP A CA 1
ATOM 2529 C C . ASP A 1 320 ? 17.195 -8.179 -63.391 1.00 48.03 320 ASP A C 1
ATOM 2531 O O . ASP A 1 320 ? 18.048 -7.866 -64.223 1.00 48.03 320 ASP A O 1
ATOM 2535 N N . ASP A 1 321 ? 16.278 -9.112 -63.639 1.00 46.94 321 ASP A N 1
ATOM 2536 C CA . ASP A 1 321 ? 15.865 -9.464 -64.998 1.00 46.94 321 ASP A CA 1
ATOM 2537 C C . ASP A 1 321 ? 14.366 -9.794 -64.981 1.00 46.94 321 ASP A C 1
ATOM 2539 O O . ASP A 1 321 ? 13.918 -10.891 -64.632 1.00 46.94 321 ASP A O 1
ATOM 2543 N N . ASP A 1 322 ? 13.611 -8.761 -65.349 1.00 49.56 322 ASP A N 1
ATOM 2544 C CA . ASP A 1 322 ? 12.205 -8.761 -65.719 1.00 49.56 322 ASP A CA 1
ATOM 2545 C C . ASP A 1 322 ? 11.839 -9.941 -66.631 1.00 49.56 322 ASP A C 1
ATOM 2547 O O . ASP A 1 322 ? 12.482 -10.199 -67.651 1.00 49.56 322 ASP A O 1
ATOM 2551 N N . THR A 1 323 ? 10.706 -10.582 -66.355 1.00 43.59 323 THR A N 1
ATOM 2552 C CA . THR A 1 323 ? 9.779 -10.973 -67.427 1.00 43.59 323 THR A CA 1
ATOM 2553 C C . THR A 1 323 ? 8.358 -11.043 -66.883 1.00 43.59 323 THR A C 1
ATOM 2555 O O . THR A 1 323 ? 7.985 -11.979 -66.178 1.00 43.59 323 THR A O 1
ATOM 2558 N N . ASP A 1 324 ? 7.580 -10.026 -67.251 1.00 48.41 324 ASP A N 1
ATOM 2559 C CA . ASP A 1 324 ? 6.122 -10.045 -67.278 1.00 48.41 324 ASP A CA 1
ATOM 2560 C C . ASP A 1 324 ? 5.633 -11.210 -68.159 1.00 48.41 324 ASP A C 1
ATOM 2562 O O . ASP A 1 324 ? 6.057 -11.335 -69.313 1.00 48.41 324 ASP A O 1
ATOM 2566 N N . ASP A 1 325 ? 4.715 -12.031 -67.649 1.00 46.12 325 ASP A N 1
ATOM 2567 C CA . ASP A 1 325 ? 3.787 -12.784 -68.496 1.00 46.12 325 ASP A CA 1
ATOM 2568 C C . ASP A 1 325 ? 2.398 -12.756 -67.852 1.00 46.12 325 ASP A C 1
ATOM 2570 O O . ASP A 1 325 ? 2.158 -13.323 -66.782 1.00 46.12 325 ASP A O 1
ATOM 2574 N N . ASP A 1 326 ? 1.522 -12.006 -68.514 1.00 48.28 326 ASP A N 1
ATOM 2575 C CA . ASP A 1 326 ? 0.103 -11.866 -68.240 1.00 48.28 326 ASP A CA 1
ATOM 2576 C C . ASP A 1 326 ? -0.611 -13.214 -68.419 1.00 48.28 326 ASP A C 1
ATOM 2578 O O . ASP A 1 326 ? -0.444 -13.906 -69.425 1.00 48.28 326 ASP A O 1
ATOM 2582 N N . GLY A 1 327 ? -1.484 -13.553 -67.475 1.00 39.50 327 GLY A N 1
ATOM 2583 C CA . GLY A 1 327 ? -2.345 -14.725 -67.566 1.00 39.50 327 GLY A CA 1
ATOM 2584 C C . GLY A 1 327 ? -3.597 -14.549 -66.726 1.00 39.50 327 GLY A C 1
ATOM 2585 O O . GLY A 1 327 ? -3.660 -15.046 -65.605 1.00 39.50 327 GLY A O 1
ATOM 2586 N N . ASP A 1 328 ? -4.560 -13.816 -67.285 1.00 47.66 328 ASP A N 1
ATOM 2587 C CA . ASP A 1 328 ? -5.972 -13.874 -66.910 1.00 47.66 328 ASP A CA 1
ATOM 2588 C C . ASP A 1 328 ? -6.455 -15.333 -66.922 1.00 47.66 328 ASP A C 1
ATOM 2590 O O . ASP A 1 328 ? -6.227 -16.032 -67.907 1.00 47.66 328 ASP A O 1
ATOM 2594 N N . ASP A 1 329 ? -7.168 -15.759 -65.880 1.00 51.38 329 ASP A N 1
ATOM 2595 C CA . ASP A 1 329 ? -8.262 -16.726 -66.001 1.00 51.38 329 ASP A CA 1
ATOM 2596 C C . ASP A 1 329 ? -9.213 -16.550 -64.804 1.00 51.38 329 ASP A C 1
ATOM 2598 O O . ASP A 1 329 ? -8.869 -16.795 -63.644 1.00 51.38 329 ASP A O 1
ATOM 2602 N N . ASP A 1 330 ? -10.411 -16.066 -65.131 1.00 48.44 330 ASP A N 1
ATOM 2603 C CA . ASP A 1 330 ? -11.617 -16.088 -64.310 1.00 48.44 330 ASP A CA 1
ATOM 2604 C C . ASP A 1 330 ? -12.022 -17.544 -64.005 1.00 48.44 330 ASP A C 1
ATOM 2606 O O . ASP A 1 330 ? -12.075 -18.366 -64.922 1.00 48.44 330 ASP A O 1
ATOM 2610 N N . ASP A 1 331 ? -12.411 -17.855 -62.764 1.00 51.38 331 ASP A N 1
ATOM 2611 C CA . ASP A 1 331 ? -13.380 -18.932 -62.517 1.00 51.38 331 ASP A CA 1
ATOM 2612 C C . ASP A 1 331 ? -14.209 -18.630 -61.257 1.00 51.38 331 ASP A C 1
ATOM 2614 O O . ASP A 1 331 ? -13.704 -18.570 -60.132 1.00 51.38 331 ASP A O 1
ATOM 2618 N N . ASP A 1 332 ? -15.495 -18.387 -61.504 1.00 48.44 332 ASP A N 1
ATOM 2619 C CA . ASP A 1 332 ? -16.582 -18.323 -60.532 1.00 48.44 332 ASP A CA 1
ATOM 2620 C C . ASP A 1 332 ? -16.881 -19.740 -60.009 1.00 48.44 332 ASP A C 1
ATOM 2622 O O . ASP A 1 332 ? -16.893 -20.702 -60.778 1.00 48.44 332 ASP A O 1
ATOM 2626 N N . GLY A 1 333 ? -17.227 -19.885 -58.727 1.00 38.22 333 GLY A N 1
ATOM 2627 C CA . GLY A 1 333 ? -17.731 -21.165 -58.225 1.00 38.22 333 GLY A CA 1
ATOM 2628 C C . GLY A 1 333 ? -18.038 -21.201 -56.732 1.00 38.22 333 GLY A C 1
ATOM 2629 O O . GLY A 1 333 ? -17.171 -21.565 -55.948 1.00 38.22 333 GLY A O 1
ATOM 2630 N N . ASP A 1 334 ? -19.273 -20.807 -56.416 1.00 40.62 334 ASP A N 1
ATOM 2631 C CA . ASP A 1 334 ? -20.243 -21.397 -55.478 1.00 40.62 334 ASP A CA 1
ATOM 2632 C C . ASP A 1 334 ? -19.814 -21.888 -54.074 1.00 40.62 334 ASP A C 1
ATOM 2634 O O . ASP A 1 334 ? -18.949 -22.743 -53.912 1.00 40.62 334 ASP A O 1
ATOM 2638 N N . ASP A 1 335 ? -20.533 -21.338 -53.083 1.00 46.28 335 ASP A N 1
ATOM 2639 C CA . ASP A 1 335 ? -21.259 -22.004 -51.988 1.00 46.28 335 ASP A CA 1
ATOM 2640 C C . ASP A 1 335 ? -20.655 -23.274 -51.358 1.00 46.28 335 ASP A C 1
ATOM 2642 O O . ASP A 1 335 ? -20.494 -24.295 -52.014 1.00 46.28 335 ASP A O 1
ATOM 2646 N N . ASP A 1 336 ? -20.470 -23.245 -50.034 1.00 47.81 336 ASP A N 1
ATOM 2647 C CA . ASP A 1 336 ? -21.163 -24.193 -49.150 1.00 47.81 336 ASP A CA 1
ATOM 2648 C C . ASP A 1 336 ? -21.058 -23.728 -47.684 1.00 47.81 336 ASP A C 1
ATOM 2650 O O . ASP A 1 336 ? -19.976 -23.561 -47.112 1.00 47.81 336 ASP A O 1
ATOM 2654 N N . ASP A 1 337 ? -22.239 -23.487 -47.114 1.00 46.19 337 ASP A N 1
ATOM 2655 C CA . ASP A 1 337 ? -22.522 -23.438 -45.686 1.00 46.19 337 ASP A CA 1
ATOM 2656 C C . ASP A 1 337 ? -22.134 -24.778 -45.038 1.00 46.19 337 ASP A C 1
ATOM 2658 O O . ASP A 1 337 ? -22.484 -25.833 -45.559 1.00 46.19 337 ASP A O 1
ATOM 2662 N N . ASP A 1 338 ? -21.499 -24.750 -43.866 1.00 45.56 338 ASP A N 1
ATOM 2663 C CA . ASP A 1 338 ? -21.583 -25.867 -42.921 1.00 45.56 338 ASP A CA 1
ATOM 2664 C C . ASP A 1 338 ? -21.513 -25.323 -41.489 1.00 45.56 338 ASP A C 1
ATOM 2666 O O . ASP A 1 338 ? -20.450 -25.109 -40.894 1.00 45.56 338 ASP A O 1
ATOM 2670 N N . ASP A 1 339 ? -22.713 -25.088 -40.962 1.00 44.25 339 ASP A N 1
ATOM 2671 C CA . ASP A 1 339 ? -23.026 -25.055 -39.542 1.00 44.25 339 ASP A CA 1
ATOM 2672 C C . ASP A 1 339 ? -22.619 -26.397 -38.908 1.00 44.25 339 ASP A C 1
ATOM 2674 O O . ASP A 1 339 ? -23.114 -27.455 -39.296 1.00 44.25 339 ASP A O 1
ATOM 2678 N N . ASN A 1 340 ? -21.760 -26.366 -37.889 1.00 42.06 340 ASN A N 1
ATOM 2679 C CA . ASN A 1 340 ? -21.688 -27.448 -36.909 1.00 42.06 340 ASN A CA 1
ATOM 2680 C C . ASN A 1 340 ? -21.923 -26.869 -35.517 1.00 42.06 340 ASN A C 1
ATOM 2682 O O . ASN A 1 340 ? -21.008 -26.393 -34.841 1.00 42.06 340 ASN A O 1
ATOM 2686 N N . ASP A 1 341 ? -23.200 -26.921 -35.146 1.00 42.03 341 ASP A N 1
ATOM 2687 C CA . ASP A 1 341 ? -23.688 -26.990 -33.779 1.00 42.03 341 ASP A CA 1
ATOM 2688 C C . ASP A 1 341 ? -23.126 -28.257 -33.111 1.00 42.03 341 ASP A C 1
ATOM 2690 O O . ASP A 1 341 ? -23.517 -29.370 -33.463 1.00 42.03 341 ASP A O 1
ATOM 2694 N N . ASP A 1 342 ? -22.248 -28.090 -32.123 1.00 44.59 342 ASP A N 1
ATOM 2695 C CA . ASP A 1 342 ? -21.981 -29.124 -31.121 1.00 44.59 342 ASP A CA 1
ATOM 2696 C C . ASP A 1 342 ? -22.491 -28.626 -29.761 1.00 44.59 342 ASP A C 1
ATOM 2698 O O . ASP A 1 342 ? -21.850 -27.857 -29.039 1.00 44.59 342 ASP A O 1
ATOM 2702 N N . ASP A 1 343 ? -23.710 -29.075 -29.458 1.00 40.41 343 ASP A N 1
ATOM 2703 C CA . ASP A 1 343 ? -24.354 -29.050 -28.151 1.00 40.41 343 ASP A CA 1
ATOM 2704 C C . ASP A 1 343 ? -23.634 -30.015 -27.192 1.00 40.41 343 ASP A C 1
ATOM 2706 O O . ASP A 1 343 ? -23.911 -31.216 -27.188 1.00 40.41 343 ASP A O 1
ATOM 2710 N N . ASP A 1 344 ? -22.778 -29.495 -26.309 1.00 44.62 344 ASP A N 1
ATOM 2711 C CA . ASP A 1 344 ? -22.328 -30.234 -25.124 1.00 44.62 344 ASP A CA 1
ATOM 2712 C C . ASP A 1 344 ? -23.082 -29.764 -23.872 1.00 44.62 344 ASP A C 1
ATOM 2714 O O . ASP A 1 344 ? -22.767 -28.774 -23.208 1.00 44.62 344 ASP A O 1
ATOM 2718 N N . VAL A 1 345 ? -24.111 -30.551 -23.566 1.00 38.47 345 VAL A N 1
ATOM 2719 C CA . VAL A 1 345 ? -24.839 -30.624 -22.300 1.00 38.47 345 VAL A CA 1
ATOM 2720 C C . VAL A 1 345 ? -23.875 -31.021 -21.175 1.00 38.47 345 VAL A C 1
ATOM 2722 O O . VAL A 1 345 ? -23.333 -32.125 -21.193 1.00 38.47 345 VAL A O 1
ATOM 2725 N N . TYR A 1 346 ? -23.731 -30.177 -20.150 1.00 38.12 346 TYR A N 1
ATOM 2726 C CA . TYR A 1 346 ? -23.261 -30.614 -18.833 1.00 38.12 346 TYR A CA 1
ATOM 2727 C C . TYR A 1 346 ? -24.293 -30.293 -17.760 1.00 38.12 346 TYR A C 1
ATOM 2729 O O . TYR A 1 346 ? -24.693 -29.146 -17.563 1.00 38.12 346 TYR A O 1
ATOM 2737 N N . ASP A 1 347 ? -24.717 -31.379 -17.120 1.00 35.19 347 ASP A N 1
ATOM 2738 C CA . ASP A 1 347 ? -25.681 -31.451 -16.041 1.00 35.19 347 ASP A CA 1
ATOM 2739 C C . ASP A 1 347 ? -25.263 -30.640 -14.807 1.00 35.19 347 ASP A C 1
ATOM 2741 O O . ASP A 1 347 ? -24.110 -30.614 -14.372 1.00 35.19 347 ASP A O 1
ATOM 2745 N N . ASP A 1 348 ? -26.302 -30.021 -14.265 1.00 34.81 348 ASP A N 1
ATOM 2746 C CA . ASP A 1 348 ? -26.445 -29.317 -13.004 1.00 34.81 348 ASP A CA 1
ATOM 2747 C C . ASP A 1 348 ? -26.281 -30.287 -11.819 1.00 34.81 348 ASP A C 1
ATOM 2749 O O . ASP A 1 348 ? -27.129 -31.152 -11.601 1.00 34.81 348 ASP A O 1
ATOM 2753 N N . ASP A 1 349 ? -25.207 -30.134 -11.041 1.00 37.34 349 ASP A N 1
ATOM 2754 C CA . ASP A 1 349 ? -25.115 -30.687 -9.688 1.00 37.34 349 ASP A CA 1
ATOM 2755 C C . ASP A 1 349 ? -24.675 -29.586 -8.714 1.00 37.34 349 ASP A C 1
ATOM 2757 O O . ASP A 1 349 ? -23.499 -29.246 -8.562 1.00 37.34 349 ASP A O 1
ATOM 2761 N N . ASN A 1 350 ? -25.696 -29.036 -8.060 1.00 35.75 350 ASN A N 1
ATOM 2762 C CA . ASN A 1 350 ? -25.652 -28.159 -6.900 1.00 35.75 350 ASN A CA 1
ATOM 2763 C C . ASN A 1 350 ? -24.665 -28.647 -5.826 1.00 35.75 350 ASN A C 1
ATOM 2765 O O . ASN A 1 350 ? -24.842 -29.719 -5.244 1.00 35.75 350 ASN A O 1
ATOM 2769 N N . ASN A 1 351 ? -23.713 -27.789 -5.470 1.00 32.81 351 ASN A N 1
ATOM 2770 C CA . ASN A 1 351 ? -23.197 -27.700 -4.109 1.00 32.81 351 ASN A CA 1
ATOM 2771 C C . ASN A 1 351 ? -23.022 -26.222 -3.763 1.00 32.81 351 ASN A C 1
ATOM 2773 O O . ASN A 1 351 ? -22.117 -25.553 -4.258 1.00 32.81 351 ASN A O 1
ATOM 2777 N N . ASP A 1 352 ? -23.941 -25.753 -2.924 1.00 42.28 352 ASP A N 1
ATOM 2778 C CA . ASP A 1 352 ? -23.852 -24.512 -2.170 1.00 42.28 352 ASP A CA 1
ATOM 2779 C C . ASP A 1 352 ? -22.627 -24.568 -1.246 1.00 42.28 352 ASP A C 1
ATOM 2781 O O . ASP A 1 352 ? -22.579 -25.410 -0.352 1.00 42.28 352 ASP A O 1
ATOM 2785 N N . ASP A 1 353 ? -21.672 -23.661 -1.433 1.00 39.12 353 ASP A N 1
ATOM 2786 C CA . ASP A 1 353 ? -20.788 -23.186 -0.369 1.00 39.12 353 ASP A CA 1
ATOM 2787 C C . ASP A 1 353 ? -20.421 -21.724 -0.680 1.00 39.12 353 ASP A C 1
ATOM 2789 O O . ASP A 1 353 ? -19.825 -21.406 -1.710 1.00 39.12 353 ASP A O 1
ATOM 2793 N N . ASP A 1 354 ? -20.868 -20.840 0.212 1.00 46.78 354 ASP A N 1
ATOM 2794 C CA . ASP A 1 354 ? -20.689 -19.391 0.197 1.00 46.78 354 ASP A CA 1
ATOM 2795 C C . ASP A 1 354 ? -19.201 -18.993 0.256 1.00 46.78 354 ASP A C 1
ATOM 2797 O O . ASP A 1 354 ? -18.552 -19.189 1.284 1.00 46.78 354 ASP A O 1
ATOM 2801 N N . ASP A 1 355 ? -18.687 -18.349 -0.793 1.00 39.06 355 ASP A N 1
ATOM 2802 C CA . ASP A 1 355 ? -17.431 -17.588 -0.767 1.00 39.06 355 ASP A CA 1
ATOM 2803 C C . ASP A 1 355 ? -17.536 -16.390 -1.731 1.00 39.06 355 ASP A C 1
ATOM 2805 O O . ASP A 1 355 ? -17.050 -16.424 -2.857 1.00 39.06 355 ASP A O 1
ATOM 2809 N N . ASP A 1 356 ? -18.153 -15.301 -1.270 1.00 35.81 356 ASP A N 1
ATOM 2810 C CA . ASP A 1 356 ? -18.089 -13.991 -1.926 1.00 35.81 356 ASP A CA 1
ATOM 2811 C C . ASP A 1 356 ? -17.758 -12.917 -0.885 1.00 35.81 356 ASP A C 1
ATOM 2813 O O . ASP A 1 356 ? -18.643 -12.346 -0.259 1.00 35.81 356 ASP A O 1
ATOM 2817 N N . ASP A 1 357 ? -16.463 -12.652 -0.687 1.00 41.69 357 ASP A N 1
ATOM 2818 C CA . ASP A 1 357 ? -15.969 -11.428 -0.036 1.00 41.69 357 ASP A CA 1
ATOM 2819 C C . ASP A 1 357 ? -14.482 -11.188 -0.379 1.00 41.69 357 ASP A C 1
ATOM 2821 O O . ASP A 1 357 ? -13.597 -11.202 0.477 1.00 41.69 357 ASP A O 1
ATOM 2825 N N . VAL A 1 358 ? -14.162 -10.980 -1.666 1.00 41.56 358 VAL A N 1
ATOM 2826 C CA . VAL A 1 358 ? -12.816 -10.502 -2.082 1.00 41.56 358 VAL A CA 1
ATOM 2827 C C . VAL A 1 358 ? -12.854 -9.360 -3.115 1.00 41.56 358 VAL A C 1
ATOM 2829 O O . VAL A 1 358 ? -11.823 -8.778 -3.439 1.00 41.56 358 VAL A O 1
ATOM 2832 N N . VAL A 1 359 ? -14.023 -8.923 -3.592 1.00 38.91 359 VAL A N 1
ATOM 2833 C CA . VAL A 1 359 ? -14.082 -7.942 -4.700 1.00 38.91 359 VAL A CA 1
ATOM 2834 C C . VAL A 1 359 ? -14.120 -6.474 -4.233 1.00 38.91 359 VAL A C 1
ATOM 2836 O O . VAL A 1 359 ? -13.896 -5.561 -5.027 1.00 38.91 359 VAL A O 1
ATOM 2839 N N . LEU A 1 360 ? -14.314 -6.189 -2.941 1.00 34.34 360 LEU A N 1
ATOM 2840 C CA . LEU A 1 360 ? -14.624 -4.815 -2.513 1.00 34.34 360 LEU A CA 1
ATOM 2841 C C . LEU A 1 360 ? -13.423 -3.860 -2.348 1.00 34.34 360 LEU A C 1
ATOM 2843 O O . LEU A 1 360 ? -13.622 -2.651 -2.264 1.00 34.34 360 LEU A O 1
ATOM 2847 N N . VAL A 1 361 ? -12.179 -4.352 -2.312 1.00 41.25 361 VAL A N 1
ATOM 2848 C CA . VAL A 1 361 ? -11.014 -3.500 -1.975 1.00 41.25 361 VAL A CA 1
ATOM 2849 C C . VAL A 1 361 ? -10.415 -2.792 -3.199 1.00 41.25 361 VAL A C 1
ATOM 2851 O O . VAL A 1 361 ? -9.840 -1.715 -3.066 1.00 41.25 361 VAL A O 1
ATOM 2854 N N . VAL A 1 362 ? -10.597 -3.331 -4.408 1.00 39.62 362 VAL A N 1
ATOM 2855 C CA . VAL A 1 362 ? -10.027 -2.736 -5.635 1.00 39.62 362 VAL A CA 1
ATOM 2856 C C . VAL A 1 362 ? -10.842 -1.528 -6.113 1.00 39.62 362 VAL A C 1
ATOM 2858 O O . VAL A 1 362 ? -10.282 -0.570 -6.643 1.00 39.62 362 VAL A O 1
ATOM 2861 N N . LEU A 1 363 ? -12.157 -1.515 -5.867 1.00 33.53 363 LEU A N 1
ATOM 2862 C CA . LEU A 1 363 ? -13.040 -0.462 -6.381 1.00 33.53 363 LEU A CA 1
ATOM 2863 C C . LEU A 1 363 ? -12.879 0.879 -5.643 1.00 33.53 363 LEU A C 1
ATOM 2865 O O . LEU A 1 363 ? -13.043 1.937 -6.247 1.00 33.53 363 LEU A O 1
ATOM 2869 N N . VAL A 1 364 ? -12.511 0.855 -4.357 1.00 38.12 364 VAL A N 1
ATOM 2870 C CA . VAL A 1 364 ? -12.348 2.078 -3.549 1.00 38.12 364 VAL A CA 1
ATOM 2871 C C . VAL A 1 364 ? -11.107 2.875 -3.974 1.00 38.12 364 VAL A C 1
ATOM 2873 O O . VAL A 1 364 ? -11.119 4.102 -3.922 1.00 38.12 364 VAL A O 1
ATOM 2876 N N . VAL A 1 365 ? -10.069 2.204 -4.484 1.00 40.88 365 VAL A N 1
ATOM 2877 C CA . VAL A 1 365 ? -8.818 2.850 -4.916 1.00 40.88 365 VAL A CA 1
ATOM 2878 C C . VAL A 1 365 ? -8.997 3.651 -6.216 1.00 40.88 365 VAL A C 1
ATOM 2880 O O . VAL A 1 365 ? -8.371 4.695 -6.376 1.00 40.88 365 VAL A O 1
ATOM 2883 N N . LEU A 1 366 ? -9.894 3.232 -7.116 1.00 34.25 366 LEU A N 1
ATOM 2884 C CA . LEU A 1 366 ? -10.150 3.939 -8.382 1.00 34.25 366 LEU A CA 1
ATOM 2885 C C . LEU A 1 366 ? -11.021 5.195 -8.216 1.00 34.25 366 LEU A C 1
ATOM 2887 O O . LEU A 1 366 ? -10.824 6.179 -8.928 1.00 34.25 366 LEU A O 1
ATOM 2891 N N . ILE A 1 367 ? -11.957 5.206 -7.260 1.00 38.34 367 ILE A N 1
ATOM 2892 C CA . ILE A 1 367 ? -12.897 6.329 -7.080 1.00 38.34 367 ILE A CA 1
ATOM 2893 C C . ILE A 1 367 ? -12.185 7.592 -6.574 1.00 38.34 367 ILE A C 1
ATOM 2895 O O . ILE A 1 367 ? -12.589 8.707 -6.901 1.00 38.34 367 ILE A O 1
ATOM 2899 N N . GLN A 1 368 ? -11.091 7.445 -5.825 1.00 34.81 368 GLN A N 1
ATOM 2900 C CA . GLN A 1 368 ? -10.375 8.591 -5.262 1.00 34.81 368 GLN A CA 1
ATOM 2901 C C . GLN A 1 368 ? -9.504 9.338 -6.287 1.00 34.81 368 GLN A C 1
ATOM 2903 O O . GLN A 1 368 ? -9.168 10.494 -6.045 1.00 34.81 368 GLN A O 1
ATOM 2908 N N . TYR A 1 369 ? -9.198 8.724 -7.438 1.00 39.72 369 TYR A N 1
ATOM 2909 C CA . TYR A 1 369 ? -8.406 9.357 -8.501 1.00 39.72 369 TYR A CA 1
ATOM 2910 C C . TYR A 1 369 ? -9.261 10.108 -9.540 1.00 39.72 369 TYR A C 1
ATOM 2912 O O . TYR A 1 369 ? -8.797 11.091 -10.103 1.00 39.72 369 TYR A O 1
ATOM 2920 N N . TYR A 1 370 ? -10.530 9.727 -9.736 1.00 40.50 370 TYR A N 1
ATOM 2921 C CA . TYR A 1 370 ? -11.445 10.379 -10.697 1.00 40.50 370 TYR A CA 1
ATOM 2922 C C . TYR A 1 370 ? -12.435 11.376 -10.062 1.00 40.50 370 TYR A C 1
ATOM 2924 O O . TYR A 1 370 ? -13.325 11.891 -10.732 1.00 40.50 370 TYR A O 1
ATOM 2932 N N . GLY A 1 371 ? -12.309 11.655 -8.761 1.00 33.59 371 GLY A N 1
ATOM 2933 C CA . GLY A 1 371 ? -13.211 12.555 -8.028 1.00 33.59 371 GLY A CA 1
ATOM 2934 C C . GLY A 1 371 ? -12.805 14.034 -7.997 1.00 33.59 371 GLY A C 1
ATOM 2935 O O . GLY A 1 371 ? -13.517 14.825 -7.385 1.00 33.59 371 GLY A O 1
ATOM 2936 N N . ASN A 1 372 ? -11.678 14.407 -8.608 1.00 36.75 372 ASN A N 1
ATOM 2937 C CA . ASN A 1 372 ? -11.200 15.790 -8.684 1.00 36.75 372 ASN A CA 1
ATOM 2938 C C . ASN A 1 372 ? -10.851 16.151 -10.136 1.00 36.75 372 ASN A C 1
ATOM 2940 O O . ASN A 1 372 ? -9.681 16.306 -10.481 1.00 36.75 372 ASN A O 1
ATOM 2944 N N . GLU A 1 373 ? -11.884 16.308 -10.961 1.00 35.47 373 GLU A N 1
ATOM 2945 C CA . GLU A 1 373 ? -11.855 17.183 -12.141 1.00 35.47 373 GLU A CA 1
ATOM 2946 C C . GLU A 1 373 ? -12.864 18.322 -11.977 1.00 35.47 373 GLU A C 1
ATOM 2948 O O . GLU A 1 373 ? -14.016 18.047 -11.557 1.00 35.47 373 GLU A O 1
#

Foldseek 3Di:
DDDDDDDDPVVVVVVVVVVVVVVVVVVVVVVVVVPPPDDDDQDDDPDDDDDDPDRPDPPVDDDPDDDLPGKQDPLQVVLVVVCQCPDPVNVADDQDPVNLLPLCCLLAKHWDDKIWDHDDPVQVCCCPPVVDDHDFTWMWTWIFHSVDVQTWIFIWIFDRPSNTDDIDTDDDPPDDGGHANQPDDDGSSNVSLCLVPPFQNVCCVQCVVVCCVQPVAGSDPGPPPFHWDWDKDWDDCVVVVHVLWTWIKTWTFGPDVVRVVGTAQKIFTWTDNGSRSNPIATQWMGHPNDIARGRVRVVVVVVVVVVVVVVVVVDDDDPDDDDDDDDDDDDDDDDDDDDDDDDDDDDDDDDDDDDPDDPPPVVVVVCVVPVPD

Organism: NCBI:txid1093978

InterPro domains:
  IPR015800 Copper amine oxidase, N2-terminal [PF02727] (89-162)
  IPR016024 Armadillo-type fold [SSF48371] (301-362)
  IPR016182 Copper amine oxidase, N-terminal [SSF54416] (60-164)
  IPR016182 Copper amine oxidase, N-terminal [SSF54416] (237-306)

Secondary structure (DSSP, 8-state):
--------THHHHHHHHHHHHHHHHHHHHHHHHTT-PPPPPPP-----S------S---SSPPSS--TTPPPPHHHHHHHHHHHHH-TTT------TTTTT-GGGGGSEEEEEEEEEPPPHHHHHHHHHH-PPPPPPEEEEEEEETTSSS-EEEEEEEESSSS--EEEEPP-SSS-SSEEGGGSPP-HHHHHHIIIIIIIIIIHHHHHHHHHHHHS--SSS-GGG---EEEEEEEPTTTSSSTT--EEEEEEE-SSTTGGGSEEEEEEEEE--SS-GGG-EEEEEEETTEEESSHHHHHHHHHHHHHHHHHHTT-------------------------------------------SSHHHHHHHHTTSS--